Protein AF-A0A6A4V7X0-F1 (afdb_monomer)

Organism: Amphibalanus amphitrite (NCBI:txid1232801)

Nearest PDB structures (foldseek):
  8tlt-assembly1_A  TM=8.604E-01  e=2.313E-18  Saccharomyces cerevisiae
  8tlq-assembly1_A  TM=8.398E-01  e=4.680E-18  Saccharomyces cerevisiae
  8b7e-assembly1_A  TM=7.529E-01  e=8.096E-09  Saccharomyces cerevisiae
  4m8o-assembly1_A  TM=7.600E-01  e=2.257E-08  Saccharomyces cerevisiae S288C
  8b6k-assembly2_B  TM=7.412E-01  e=1.352E-08  Saccharomyces cerevisiae

Secondary structure (DSSP, 8-state):
-----GGG-----S----EEEEEEEEE--STTSPP-TTTPPEEEEEEEEEE---TT-SS-SEEEEEEEE-HHHHHHHHTT----TTTTT--TTEEEEEESSHHHHHHHHHHHHHHH--SEEEETTTTTSSHHHHHHHHHHTT---HHHHSSS---HHHHHHHHHHTTTTTTTS-S---TTSEEEEHHHHHHHHS--S---HHHHHHHHS---PPP--HHHHHHHHHSPPGGGTT--

InterPro domains:
  IPR006133 DNA-directed DNA polymerase, family B, exonuclease domain [PF03104] (16-203)
  IPR012337 Ribonuclease H-like superfamily [SSF53098] (12-227)
  IPR030559 DNA polymerase zeta catalytic subunit [PTHR45812] (4-228)
  IPR036397 Ribonuclease H superfamily [G3DSA:3.30.420.10] (18-234)

Mean predicted aligned error: 9.0 Å

Solvent-accessible surface area (backbone atoms only — not comparable to full-atom values): 13759 Å² total; per-residue (Å²): 134,82,79,77,77,71,89,75,69,70,82,83,64,95,56,84,69,47,29,38,33,37,36,43,58,41,53,50,35,72,55,88,42,74,73,41,45,85,80,30,55,63,44,35,38,39,38,39,37,41,39,41,60,64,94,87,47,97,63,73,50,62,51,39,32,34,44,35,52,32,46,69,46,42,54,29,47,76,72,73,42,80,70,54,94,55,63,86,72,61,63,92,73,61,45,78,44,64,22,65,38,56,69,51,45,54,51,50,50,40,49,49,48,68,70,71,57,47,44,32,40,34,16,65,49,28,60,74,49,15,62,37,32,55,43,50,28,27,44,69,72,74,46,73,42,60,44,71,68,19,73,43,93,48,54,64,70,56,50,50,52,54,48,64,70,44,65,84,46,55,90,84,46,59,82,63,74,35,49,84,43,44,54,48,33,47,49,69,64,42,49,84,76,47,95,64,97,61,80,48,70,47,54,44,36,35,74,75,70,71,38,90,57,87,88,75,55,58,37,57,54,33,53,58,71,69,48,80,59,80,86,65,67,83,77,125

pLDDT: mean 83.67, std 17.39, range [34.19, 98.25]

Radius of gyration: 20.64 Å; Cα contacts (8 Å, |Δi|>4): 341; chains: 1; bounding box: 78×42×55 Å

Structure (mmCIF, N/CA/C/O backbone):
data_AF-A0A6A4V7X0-F1
#
_entry.id   AF-A0A6A4V7X0-F1
#
loop_
_atom_site.group_PDB
_atom_site.id
_atom_site.type_symbol
_atom_site.label_atom_id
_atom_site.label_alt_id
_atom_site.label_comp_id
_atom_site.label_asym_id
_atom_site.label_entity_id
_atom_site.label_seq_id
_atom_site.pdbx_PDB_ins_code
_atom_site.Cartn_x
_atom_site.Cartn_y
_atom_site.Cartn_z
_atom_site.occupancy
_atom_site.B_iso_or_equiv
_atom_site.auth_seq_id
_atom_site.auth_comp_id
_atom_site.auth_asym_id
_atom_site.auth_atom_id
_atom_site.pdbx_PDB_model_num
ATOM 1 N N . MET A 1 1 ? 43.755 -3.419 -37.086 1.00 40.59 1 MET A N 1
ATOM 2 C CA . MET A 1 1 ? 42.793 -4.205 -36.290 1.00 40.59 1 MET A CA 1
ATOM 3 C C . MET A 1 1 ? 42.556 -3.375 -35.055 1.00 40.59 1 MET A C 1
ATOM 5 O O . MET A 1 1 ? 43.267 -3.541 -34.073 1.00 40.59 1 MET A O 1
ATOM 9 N N . ASP A 1 2 ? 41.677 -2.388 -35.185 1.00 44.69 2 ASP A N 1
ATOM 10 C CA . ASP A 1 2 ? 41.351 -1.493 -34.084 1.00 44.69 2 ASP A CA 1
ATOM 11 C C . ASP A 1 2 ? 40.313 -2.200 -33.217 1.00 44.69 2 ASP A C 1
ATOM 13 O O . ASP A 1 2 ? 39.267 -2.633 -33.694 1.00 44.69 2 ASP A O 1
ATOM 17 N N . SER A 1 3 ? 40.693 -2.434 -31.965 1.00 55.25 3 SER A N 1
ATOM 18 C CA . SER A 1 3 ? 39.820 -2.970 -30.932 1.00 55.25 3 SER A CA 1
ATOM 19 C C . SER A 1 3 ? 38.871 -1.852 -30.520 1.00 55.25 3 SER A C 1
ATOM 21 O O . SER A 1 3 ? 39.272 -0.978 -29.752 1.00 55.25 3 SER A O 1
ATOM 23 N N . ASP A 1 4 ? 37.642 -1.874 -31.033 1.00 58.75 4 ASP A N 1
ATOM 24 C CA . ASP A 1 4 ? 36.591 -0.961 -30.590 1.00 58.75 4 ASP A CA 1
ATOM 25 C C . ASP A 1 4 ? 36.419 -1.049 -29.069 1.00 58.75 4 ASP A C 1
ATOM 27 O O . ASP A 1 4 ? 36.390 -2.124 -28.460 1.00 58.75 4 ASP A O 1
ATOM 31 N N . ASN A 1 5 ? 36.370 0.126 -28.449 1.00 59.88 5 ASN A N 1
ATOM 32 C CA . ASN A 1 5 ? 36.306 0.309 -27.012 1.00 59.88 5 ASN A CA 1
ATOM 33 C C . ASN A 1 5 ? 34.896 -0.055 -26.510 1.00 59.88 5 ASN A C 1
ATOM 35 O O . ASN A 1 5 ? 33.991 0.771 -26.497 1.00 59.88 5 ASN A O 1
ATOM 39 N N . LEU A 1 6 ? 34.702 -1.315 -26.111 1.00 59.75 6 LEU A N 1
ATOM 40 C CA . LEU A 1 6 ? 33.422 -1.875 -25.643 1.00 59.75 6 LEU A CA 1
ATOM 41 C C . LEU A 1 6 ? 32.953 -1.342 -24.269 1.00 59.75 6 LEU A C 1
ATOM 43 O O . LEU A 1 6 ? 31.943 -1.809 -23.748 1.00 59.75 6 LEU A O 1
ATOM 47 N N . GLN A 1 7 ? 33.661 -0.383 -23.661 1.00 59.03 7 GLN A N 1
ATOM 48 C CA . GLN A 1 7 ? 33.320 0.166 -22.340 1.00 59.03 7 GLN A CA 1
ATOM 49 C C . GLN A 1 7 ? 32.055 1.042 -22.333 1.00 59.03 7 GLN A C 1
ATOM 51 O O . GLN A 1 7 ? 31.469 1.233 -21.272 1.00 59.03 7 GLN A O 1
ATOM 56 N N . GLU A 1 8 ? 31.598 1.519 -23.495 1.00 58.84 8 GLU A N 1
ATOM 57 C CA . GLU A 1 8 ? 30.368 2.319 -23.642 1.00 58.84 8 GLU A CA 1
ATOM 58 C C . GLU A 1 8 ? 29.183 1.519 -24.206 1.00 58.84 8 GLU A C 1
ATOM 60 O O . GLU A 1 8 ? 28.162 2.093 -24.585 1.00 58.84 8 GLU A O 1
ATOM 65 N N . ALA A 1 9 ? 29.284 0.187 -24.262 1.00 54.81 9 ALA A N 1
ATOM 66 C CA . ALA A 1 9 ? 28.172 -0.662 -24.670 1.00 54.81 9 ALA A CA 1
ATOM 67 C C . ALA A 1 9 ? 27.086 -0.681 -23.576 1.00 54.81 9 ALA A C 1
ATOM 69 O O . ALA A 1 9 ? 26.995 -1.605 -22.768 1.00 54.81 9 ALA A O 1
ATOM 70 N N . LEU A 1 10 ? 26.253 0.360 -23.542 1.00 63.25 10 LEU A N 1
ATOM 71 C CA . LEU A 1 10 ? 25.006 0.360 -22.790 1.00 63.25 10 LEU A CA 1
ATOM 72 C C . LEU A 1 10 ? 24.096 -0.692 -23.420 1.00 63.25 10 LEU A C 1
ATOM 74 O O . LEU A 1 10 ? 23.682 -0.565 -24.575 1.00 63.25 10 LEU A O 1
ATOM 78 N N . CYS A 1 11 ? 23.805 -1.751 -22.670 1.00 59.78 11 CYS A N 1
ATOM 79 C CA . CYS A 1 11 ? 22.828 -2.735 -23.097 1.00 59.78 11 CYS A CA 1
ATOM 80 C C . CYS A 1 11 ? 21.445 -2.070 -23.090 1.00 59.78 11 CYS A C 1
ATOM 82 O O . CYS A 1 11 ? 20.828 -1.902 -22.038 1.00 59.78 11 CYS A O 1
ATOM 84 N N . SER A 1 12 ? 21.001 -1.620 -24.263 1.00 66.56 12 SER A N 1
ATOM 85 C CA . SER A 1 12 ? 19.693 -1.002 -24.471 1.00 66.56 12 SER A CA 1
ATOM 86 C C . SER A 1 12 ? 18.629 -2.093 -24.516 1.00 66.56 12 SER A C 1
ATOM 88 O O . SER A 1 12 ? 18.207 -2.546 -25.576 1.00 66.56 12 SER A O 1
ATOM 90 N N . HIS A 1 13 ? 18.217 -2.559 -23.341 1.00 75.81 13 HIS A N 1
ATOM 91 C CA . HIS A 1 13 ? 16.994 -3.342 -23.234 1.00 75.81 13 HIS A CA 1
ATOM 92 C C . HIS A 1 13 ? 15.804 -2.385 -23.276 1.00 75.81 13 HIS A C 1
ATOM 94 O O . HIS A 1 13 ? 15.748 -1.435 -22.499 1.00 75.81 13 HIS A O 1
ATOM 100 N N . GLU A 1 14 ? 14.868 -2.638 -24.191 1.00 85.06 14 GLU A N 1
ATOM 101 C CA . GLU A 1 14 ? 13.611 -1.884 -24.280 1.00 85.06 14 GLU A CA 1
ATOM 102 C C . GLU A 1 14 ? 12.745 -2.073 -23.023 1.00 85.06 14 GLU A C 1
ATOM 104 O O . GLU A 1 14 ? 12.071 -1.138 -22.606 1.00 85.06 14 GLU A O 1
ATOM 109 N N . TYR A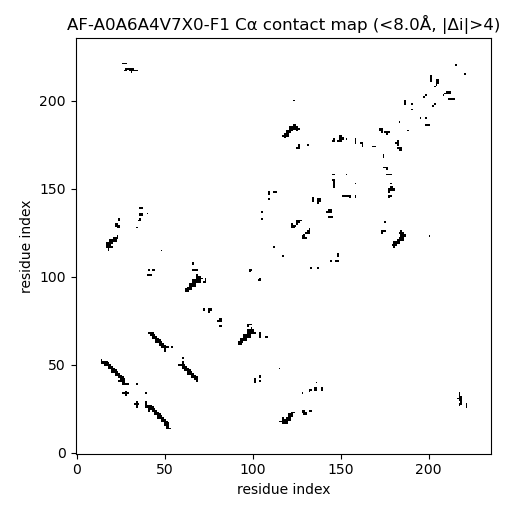 1 15 ? 12.830 -3.252 -22.394 1.00 88.38 15 TYR A N 1
ATOM 110 C CA . TYR A 1 15 ? 12.090 -3.628 -21.188 1.00 88.38 15 TYR A CA 1
ATOM 111 C C . TYR A 1 15 ? 13.037 -4.210 -20.137 1.00 88.38 15 TYR A C 1
ATOM 113 O O . TYR A 1 15 ? 13.904 -5.025 -20.468 1.00 88.38 15 TYR A O 1
ATOM 121 N N . GLN A 1 16 ? 12.849 -3.833 -18.874 1.00 90.50 16 GLN A N 1
ATOM 122 C CA . GLN A 1 16 ? 13.618 -4.334 -17.731 1.00 90.50 16 GLN A CA 1
ATOM 123 C C . GLN A 1 16 ? 12.998 -5.576 -17.083 1.00 90.50 16 GLN A C 1
ATOM 125 O O . GLN A 1 16 ? 13.664 -6.228 -16.282 1.00 90.50 16 GLN A O 1
ATOM 130 N N . TYR A 1 17 ? 11.749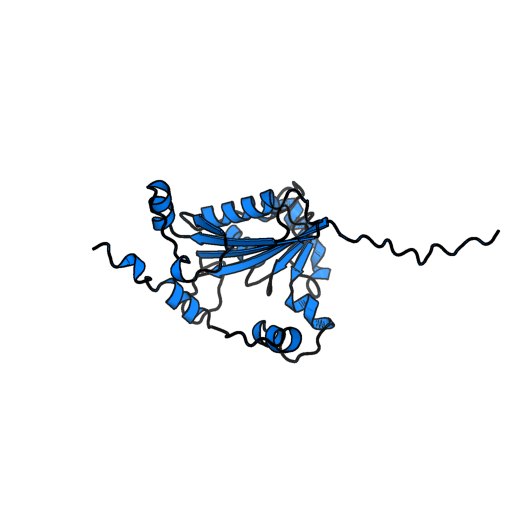 -5.924 -17.424 1.00 92.25 17 TYR A N 1
ATOM 131 C CA . TYR A 1 17 ? 11.003 -7.044 -16.832 1.00 92.25 17 TYR A CA 1
ATOM 132 C C . TYR A 1 17 ? 10.893 -6.955 -15.303 1.00 92.25 17 TYR A C 1
ATOM 134 O O . TYR A 1 17 ? 10.847 -7.973 -14.615 1.00 92.25 17 TYR A O 1
ATOM 142 N N . LEU A 1 18 ? 10.846 -5.727 -14.780 1.00 94.75 18 LEU A N 1
ATOM 143 C CA . LEU A 1 18 ? 10.653 -5.457 -13.361 1.00 94.75 18 LEU A CA 1
ATOM 144 C C . LEU A 1 18 ? 9.169 -5.297 -13.052 1.00 94.75 18 LEU A C 1
ATOM 146 O O . LEU A 1 18 ? 8.442 -4.614 -13.775 1.00 94.75 18 LEU A O 1
ATOM 150 N N . THR A 1 19 ? 8.745 -5.902 -11.947 1.00 96.75 19 THR A N 1
ATOM 151 C CA . THR A 1 19 ? 7.396 -5.737 -11.401 1.00 96.75 19 THR A CA 1
ATOM 152 C C . THR A 1 19 ? 7.447 -4.847 -10.161 1.00 96.75 19 THR A C 1
ATOM 154 O O . THR A 1 19 ? 8.129 -5.165 -9.182 1.00 96.75 19 THR A O 1
ATOM 157 N N . CYS A 1 20 ? 6.698 -3.750 -10.174 1.00 97.75 20 CYS A N 1
ATOM 158 C CA . CYS A 1 20 ? 6.557 -2.828 -9.052 1.00 97.75 20 CYS A CA 1
ATOM 159 C C . CYS A 1 20 ? 5.159 -2.954 -8.441 1.00 97.75 20 CYS A C 1
ATOM 161 O O . CYS A 1 20 ? 4.166 -2.992 -9.160 1.00 97.75 20 CYS A O 1
ATOM 163 N N . LEU A 1 21 ? 5.068 -2.962 -7.114 1.00 98.25 21 LEU A N 1
ATOM 164 C CA . LEU A 1 21 ? 3.807 -2.945 -6.373 1.00 98.25 21 LEU A CA 1
ATOM 165 C C . LEU A 1 21 ? 3.808 -1.762 -5.405 1.00 98.25 21 LEU A C 1
ATOM 167 O O . LEU A 1 21 ? 4.530 -1.770 -4.409 1.00 98.25 21 LEU A O 1
ATOM 171 N N . SER A 1 22 ? 2.980 -0.760 -5.684 1.00 98.06 22 SER A N 1
ATOM 172 C CA . SER A 1 22 ? 2.679 0.329 -4.755 1.00 98.06 22 SER A CA 1
ATOM 173 C C . SER A 1 22 ? 1.510 -0.056 -3.859 1.00 98.06 22 SER A C 1
ATOM 175 O O . SER A 1 22 ? 0.530 -0.626 -4.342 1.00 98.06 22 SER A O 1
ATOM 177 N N . LEU A 1 23 ? 1.622 0.242 -2.565 1.00 98.00 23 LEU A N 1
ATOM 178 C CA . LEU A 1 23 ? 0.599 -0.047 -1.568 1.00 98.00 23 LEU A CA 1
ATOM 179 C C . LEU A 1 23 ? 0.398 1.151 -0.642 1.00 98.00 23 LEU A C 1
ATOM 181 O O . LEU A 1 23 ? 1.368 1.718 -0.150 1.00 98.00 23 LEU A O 1
ATOM 185 N N . GLU A 1 24 ? -0.854 1.486 -0.356 1.00 97.62 24 GLU A N 1
ATOM 186 C CA . GLU A 1 24 ? -1.251 2.503 0.622 1.00 97.62 24 GLU A CA 1
ATOM 187 C C . GLU A 1 24 ? -2.340 1.932 1.534 1.00 97.62 24 GLU A C 1
ATOM 189 O O . GLU A 1 24 ? -3.172 1.129 1.093 1.00 97.62 24 GLU A O 1
ATOM 194 N N . VAL A 1 25 ? -2.358 2.334 2.807 1.00 97.44 25 VAL A N 1
ATOM 195 C CA . VAL A 1 25 ? -3.321 1.799 3.783 1.00 97.44 25 VAL A CA 1
ATOM 196 C C . VAL A 1 25 ? -4.306 2.841 4.284 1.00 97.44 25 VAL A C 1
ATOM 198 O O . VAL A 1 25 ? -4.000 4.024 4.412 1.00 97.44 25 VAL A O 1
ATOM 201 N N . HIS A 1 26 ? -5.499 2.373 4.641 1.00 96.56 26 HIS A N 1
ATOM 202 C CA . HIS A 1 26 ? -6.460 3.144 5.407 1.00 96.56 26 HIS A CA 1
ATOM 203 C C . HIS A 1 26 ? -6.802 2.414 6.707 1.00 96.56 26 HIS A C 1
ATOM 205 O O . HIS A 1 26 ? -7.338 1.300 6.698 1.00 96.56 26 HIS A O 1
ATOM 211 N N . ALA A 1 27 ? -6.494 3.073 7.823 1.00 96.25 27 ALA A N 1
ATOM 212 C CA . ALA A 1 27 ? -6.830 2.648 9.174 1.00 96.25 27 ALA A CA 1
ATOM 213 C C . ALA A 1 27 ? -7.789 3.654 9.822 1.00 96.25 27 ALA A C 1
ATOM 215 O O . ALA A 1 27 ? -7.739 4.853 9.532 1.00 96.25 27 ALA A O 1
ATOM 216 N N . LEU A 1 28 ? -8.663 3.168 10.704 1.00 93.56 28 LEU A N 1
ATOM 217 C CA . LEU A 1 28 ? -9.612 4.027 11.414 1.00 93.56 28 LEU A CA 1
ATOM 218 C C . LEU A 1 28 ? -8.953 4.649 12.638 1.00 93.56 28 LEU A C 1
ATOM 220 O O . LEU A 1 28 ? -8.694 3.957 13.619 1.00 93.56 28 LEU A O 1
ATOM 224 N N . THR A 1 29 ? -8.743 5.961 12.603 1.00 94.06 29 THR A N 1
ATOM 225 C CA . THR A 1 29 ? -8.022 6.661 13.665 1.00 94.06 29 THR A CA 1
ATOM 226 C C . THR A 1 29 ? -8.905 7.031 14.854 1.00 94.06 29 THR A C 1
ATOM 228 O O . THR A 1 29 ? -10.139 7.127 14.789 1.00 94.06 29 THR A O 1
ATOM 231 N N . ARG A 1 30 ? -8.244 7.291 15.985 1.00 93.12 30 ARG A N 1
ATOM 232 C CA . ARG A 1 30 ? -8.850 7.809 17.217 1.00 93.12 30 ARG A CA 1
ATOM 233 C C . ARG A 1 30 ? -8.895 9.340 17.185 1.00 93.12 30 ARG A C 1
ATOM 235 O O . ARG A 1 30 ? -7.974 10.008 17.650 1.00 93.12 30 ARG A O 1
ATOM 242 N N . ALA A 1 31 ? -9.993 9.892 16.667 1.00 90.12 31 ALA A N 1
ATOM 243 C CA . ALA A 1 31 ? -10.195 11.339 16.521 1.00 90.12 31 ALA A CA 1
ATOM 244 C C . ALA A 1 31 ? -9.062 11.997 15.705 1.00 90.12 31 ALA A C 1
ATOM 246 O O . ALA A 1 31 ? -8.812 11.575 14.579 1.00 90.12 31 ALA A O 1
ATOM 247 N N . ASP A 1 32 ? -8.393 13.014 16.253 1.00 91.88 32 ASP A N 1
ATOM 248 C CA . ASP A 1 32 ? -7.352 13.793 15.567 1.00 91.88 32 ASP A CA 1
ATOM 249 C C . ASP A 1 32 ? -5.943 13.167 15.673 1.00 91.88 32 ASP A C 1
ATOM 251 O O . ASP A 1 32 ? -4.955 13.780 15.262 1.00 91.88 32 ASP A O 1
ATOM 255 N N . LEU A 1 33 ? -5.824 11.958 16.239 1.00 93.31 33 LEU A N 1
ATOM 256 C CA . LEU A 1 33 ? -4.553 11.237 16.305 1.00 93.31 33 LEU A CA 1
ATOM 257 C C . LEU A 1 33 ? -4.147 10.688 14.932 1.00 93.31 33 LEU A C 1
ATOM 259 O O . LEU A 1 33 ? -4.985 10.388 14.077 1.00 93.31 33 LEU A O 1
ATOM 263 N N . ARG A 1 34 ? -2.834 10.536 14.740 1.00 93.25 34 ARG A N 1
ATOM 264 C CA . ARG A 1 34 ? -2.288 9.801 13.595 1.00 93.25 34 ARG A CA 1
ATOM 265 C C . ARG A 1 34 ? -2.577 8.302 13.747 1.00 93.25 34 ARG A C 1
ATOM 267 O O . ARG A 1 34 ? -2.678 7.847 14.887 1.00 93.25 34 ARG A O 1
ATOM 274 N N . PRO A 1 35 ? -2.683 7.558 12.631 1.00 95.38 35 PRO A N 1
ATOM 275 C CA . PRO A 1 35 ? -2.809 6.108 12.669 1.00 95.38 35 PRO A CA 1
ATOM 276 C C . PRO A 1 35 ? -1.683 5.475 13.482 1.00 95.38 35 PRO A C 1
ATOM 278 O O . PRO A 1 35 ? -0.514 5.804 13.290 1.00 95.38 35 PRO A O 1
ATOM 281 N N . ASP A 1 36 ? -2.052 4.552 14.357 1.00 95.94 36 ASP A N 1
ATOM 282 C CA . ASP A 1 36 ? -1.140 3.839 15.246 1.00 95.94 36 ASP A CA 1
ATOM 283 C C . ASP A 1 36 ? -1.387 2.326 15.119 1.00 95.94 36 ASP A C 1
ATOM 285 O O . ASP A 1 36 ? -2.478 1.877 15.482 1.00 95.94 36 ASP A O 1
ATOM 289 N N . PRO A 1 37 ? -0.428 1.537 14.602 1.00 95.50 37 PRO A N 1
ATOM 290 C CA . PRO A 1 37 ? -0.600 0.099 14.380 1.00 95.50 37 PRO A CA 1
ATOM 291 C C . PRO A 1 37 ? -0.988 -0.699 15.630 1.00 95.50 37 PRO A C 1
ATOM 293 O O . PRO A 1 37 ? -1.654 -1.729 15.517 1.00 95.50 37 PRO A O 1
ATOM 296 N N . GLU A 1 38 ? -0.629 -0.245 16.832 1.00 95.62 38 GLU A N 1
ATOM 297 C CA . GLU A 1 38 ? -0.971 -0.961 18.065 1.00 95.62 38 GLU A CA 1
ATOM 298 C C . GLU A 1 38 ? -2.476 -0.879 18.368 1.00 95.62 38 GLU A C 1
ATOM 300 O O . GLU A 1 38 ? -3.081 -1.822 18.884 1.00 95.62 38 GLU A O 1
ATOM 305 N N . HIS A 1 39 ? -3.115 0.225 17.984 1.00 96.00 39 HIS A N 1
ATOM 306 C CA . HIS A 1 39 ? -4.465 0.562 18.430 1.00 96.00 39 HIS A CA 1
ATOM 307 C C . HIS A 1 39 ? -5.498 0.644 17.304 1.00 96.00 39 HIS A C 1
ATOM 309 O O . HIS A 1 39 ? -6.670 0.334 17.528 1.00 96.00 39 HIS A O 1
ATOM 315 N N . ASP A 1 40 ? -5.087 1.074 16.117 1.00 97.00 40 ASP A N 1
ATOM 316 C CA . ASP A 1 40 ? -5.973 1.415 15.012 1.00 97.00 40 ASP A CA 1
ATOM 317 C C . ASP A 1 40 ? -5.956 0.279 13.973 1.00 97.00 40 ASP A C 1
ATOM 319 O O . ASP A 1 40 ? -4.907 -0.155 13.505 1.00 97.00 40 ASP A O 1
ATOM 323 N N . ALA A 1 41 ? -7.135 -0.254 13.645 1.00 95.50 41 ALA A N 1
ATOM 324 C CA . ALA A 1 41 ? -7.266 -1.392 12.737 1.00 95.50 41 ALA A CA 1
ATOM 325 C C . ALA A 1 41 ? -7.267 -0.960 11.264 1.00 95.50 41 ALA A C 1
ATOM 327 O O . ALA A 1 41 ? -7.864 0.063 10.902 1.00 95.50 41 ALA A O 1
ATOM 328 N N . LEU A 1 42 ? -6.670 -1.793 10.411 1.00 96.88 42 LEU A N 1
ATOM 329 C CA . LEU A 1 42 ? -6.755 -1.702 8.959 1.00 96.88 42 LEU A CA 1
ATOM 330 C C . LEU A 1 42 ? -8.169 -2.035 8.485 1.00 96.88 42 LEU A C 1
ATOM 332 O O . LEU A 1 42 ? -8.733 -3.078 8.817 1.00 96.88 42 LEU A O 1
ATOM 336 N N . VAL A 1 43 ? -8.723 -1.157 7.651 1.00 95.75 43 VAL A N 1
ATOM 337 C CA . VAL A 1 43 ? -10.041 -1.356 7.027 1.00 95.75 43 VAL A CA 1
ATOM 338 C C . VAL A 1 43 ? -9.977 -1.432 5.514 1.00 95.75 43 VAL A C 1
ATOM 340 O O . VAL A 1 43 ? -10.857 -2.037 4.899 1.00 95.75 43 VAL A O 1
ATOM 343 N N . ALA A 1 44 ? -8.941 -0.857 4.907 1.00 95.94 44 ALA A N 1
ATOM 344 C CA . ALA A 1 44 ? -8.691 -1.010 3.488 1.00 95.94 44 ALA A CA 1
ATOM 345 C C . ALA A 1 44 ? -7.204 -0.909 3.154 1.00 95.94 44 ALA A C 1
ATOM 347 O O . ALA A 1 44 ? -6.442 -0.192 3.803 1.00 95.94 44 ALA A O 1
ATOM 348 N N . VAL A 1 45 ? -6.824 -1.609 2.093 1.00 97.44 45 VAL A N 1
ATOM 349 C CA . VAL A 1 45 ? -5.523 -1.507 1.435 1.00 97.44 45 VAL A CA 1
ATOM 350 C C . VAL A 1 45 ? -5.770 -1.203 -0.030 1.00 97.44 45 VAL A C 1
ATOM 352 O O . VAL A 1 45 ? -6.593 -1.858 -0.670 1.00 97.44 45 VAL A O 1
ATOM 355 N N . PHE A 1 46 ? -5.051 -0.227 -0.562 1.00 96.94 46 PHE A N 1
ATOM 356 C CA . PHE A 1 46 ? -5.079 0.157 -1.966 1.00 96.94 46 PHE A CA 1
ATOM 357 C C . PHE A 1 46 ? -3.755 -0.226 -2.596 1.00 96.94 46 PHE A C 1
ATOM 359 O O . PHE A 1 46 ? -2.708 -0.055 -1.975 1.00 96.94 46 PHE A O 1
ATOM 366 N N . TYR A 1 47 ? -3.799 -0.747 -3.815 1.00 97.62 47 TYR A N 1
ATOM 367 C CA . TYR A 1 47 ? -2.594 -1.156 -4.508 1.00 97.62 47 TYR A CA 1
ATOM 368 C C . TYR A 1 47 ? -2.638 -0.845 -5.998 1.00 97.62 47 TYR A C 1
ATOM 370 O O . TYR A 1 47 ? -3.698 -0.800 -6.632 1.00 97.62 47 TYR A O 1
ATOM 378 N N . HIS A 1 48 ? -1.446 -0.686 -6.556 1.00 97.25 48 HIS A N 1
ATOM 379 C CA . HIS A 1 48 ? -1.222 -0.571 -7.985 1.00 97.25 48 HIS A CA 1
ATOM 380 C C . HIS A 1 48 ? 0.029 -1.360 -8.364 1.00 97.25 48 HIS A C 1
ATOM 382 O O . HIS A 1 48 ? 1.089 -1.176 -7.765 1.00 97.25 48 HIS A O 1
ATOM 388 N N . ILE A 1 49 ? -0.114 -2.261 -9.331 1.00 97.19 49 ILE A N 1
ATOM 389 C CA . ILE A 1 49 ? 0.970 -3.074 -9.880 1.00 97.19 49 ILE A CA 1
ATOM 390 C C . ILE A 1 49 ? 1.321 -2.532 -11.253 1.00 97.19 49 ILE A C 1
ATOM 392 O O . ILE A 1 49 ? 0.414 -2.320 -12.059 1.00 97.19 49 ILE A O 1
ATOM 396 N N . THR A 1 50 ? 2.615 -2.373 -11.516 1.00 96.62 50 THR A N 1
ATOM 397 C CA . THR A 1 50 ? 3.145 -2.111 -12.852 1.00 96.62 50 THR A CA 1
ATOM 398 C C . THR A 1 50 ? 4.181 -3.163 -13.242 1.00 96.62 50 THR A C 1
ATOM 400 O O . THR A 1 50 ? 5.111 -3.441 -12.487 1.00 96.62 50 THR A O 1
ATOM 403 N N . ASP A 1 51 ? 4.028 -3.744 -14.428 1.00 95.44 51 ASP A N 1
ATOM 404 C CA . ASP A 1 51 ? 4.979 -4.671 -15.044 1.00 95.44 51 ASP A CA 1
ATOM 405 C C . ASP A 1 51 ? 5.651 -3.965 -16.243 1.00 95.44 51 ASP A C 1
ATOM 407 O O . ASP A 1 51 ? 4.989 -3.563 -17.210 1.00 95.44 51 ASP A O 1
ATOM 411 N N . ASP A 1 52 ? 6.982 -3.834 -16.211 1.00 94.31 52 ASP A N 1
ATOM 412 C CA . ASP A 1 52 ? 7.773 -3.312 -17.334 1.00 94.31 52 ASP A CA 1
ATOM 413 C C . ASP A 1 52 ? 8.053 -4.409 -18.371 1.00 94.31 52 ASP A C 1
ATOM 415 O O . ASP A 1 52 ? 9.136 -4.996 -18.427 1.00 94.31 52 ASP A O 1
ATOM 419 N N . VAL A 1 53 ? 7.022 -4.736 -19.153 1.00 93.25 53 VAL A N 1
ATOM 420 C CA . VAL A 1 53 ? 7.001 -5.864 -20.093 1.00 93.25 53 VAL A CA 1
ATOM 421 C C . VAL A 1 53 ? 6.382 -5.484 -21.448 1.00 93.25 53 VAL A C 1
ATOM 423 O O . VAL A 1 53 ? 5.614 -4.516 -21.526 1.00 93.25 53 VAL A O 1
ATOM 426 N N . PRO A 1 54 ? 6.661 -6.254 -22.522 1.00 92.25 54 PRO A N 1
ATOM 427 C CA . PRO A 1 54 ? 6.016 -6.081 -23.825 1.00 92.25 54 PRO A CA 1
ATOM 428 C C . PRO A 1 54 ? 4.483 -6.194 -23.777 1.00 92.25 54 PRO A C 1
ATOM 430 O O . PRO A 1 54 ? 3.918 -6.864 -22.915 1.00 92.25 54 PRO A O 1
ATOM 433 N N . GLU A 1 55 ? 3.789 -5.611 -24.759 1.00 88.19 55 GLU A N 1
ATOM 434 C CA . GLU A 1 55 ? 2.312 -5.624 -24.822 1.00 88.19 55 GLU A CA 1
ATOM 435 C C . GLU A 1 55 ? 1.695 -7.028 -24.911 1.00 88.19 55 GLU A C 1
ATOM 437 O O . GLU A 1 55 ? 0.575 -7.246 -24.460 1.00 88.19 55 GLU A O 1
ATOM 442 N N . ASN A 1 56 ? 2.415 -7.989 -25.490 1.00 87.88 56 ASN A N 1
ATOM 443 C CA . ASN A 1 56 ? 1.971 -9.374 -25.648 1.00 87.88 56 ASN A CA 1
ATOM 444 C C . ASN A 1 56 ? 2.349 -10.280 -24.461 1.00 87.88 56 ASN A C 1
ATOM 446 O O . ASN A 1 56 ? 2.342 -11.506 -24.603 1.00 87.88 56 ASN A O 1
ATOM 450 N N . TRP A 1 57 ? 2.709 -9.702 -23.312 1.00 90.06 57 TRP A N 1
ATOM 451 C CA . TRP A 1 57 ? 3.030 -10.456 -22.106 1.00 90.06 57 TRP A CA 1
ATOM 452 C C . TRP A 1 57 ? 1.807 -11.174 -21.520 1.00 90.06 57 TRP A C 1
ATOM 454 O O . TRP A 1 57 ? 0.656 -10.823 -21.767 1.00 90.06 57 TRP A O 1
ATOM 464 N N . VAL A 1 58 ? 2.066 -12.213 -20.724 1.00 88.81 58 VAL A N 1
ATOM 465 C CA . VAL A 1 58 ? 1.020 -13.061 -20.128 1.00 88.81 58 VAL A CA 1
ATOM 466 C C . VAL A 1 58 ? 0.178 -12.294 -19.101 1.00 88.81 58 VAL A C 1
ATOM 468 O O . VAL A 1 58 ? -1.009 -12.577 -18.940 1.00 88.81 58 VAL A O 1
ATOM 471 N N . ARG A 1 59 ? 0.789 -11.333 -18.398 1.00 85.12 59 ARG A N 1
ATOM 472 C CA . ARG A 1 59 ? 0.142 -10.492 -17.381 1.00 85.12 59 ARG A CA 1
ATOM 473 C C . ARG A 1 59 ? -0.105 -9.078 -17.918 1.00 85.12 59 ARG A C 1
ATOM 475 O O . ARG A 1 59 ? 0.682 -8.616 -18.745 1.00 85.12 59 ARG A O 1
ATOM 482 N N . PRO A 1 60 ? -1.167 -8.388 -17.459 1.00 88.94 60 PRO A N 1
ATOM 483 C CA . PRO A 1 60 ? -1.385 -6.988 -17.808 1.00 88.94 60 PRO A CA 1
ATOM 484 C C . PRO A 1 60 ? -0.236 -6.118 -17.287 1.00 88.94 60 PRO A C 1
ATOM 486 O O . PRO A 1 60 ? 0.299 -6.387 -16.218 1.00 88.94 60 PRO A O 1
ATOM 489 N N . ARG A 1 61 ? 0.105 -5.054 -18.024 1.00 93.06 61 ARG A N 1
ATOM 490 C CA . ARG A 1 61 ? 1.160 -4.103 -17.630 1.00 93.06 61 ARG A CA 1
ATOM 491 C C . ARG A 1 61 ? 0.801 -3.275 -16.404 1.00 93.06 61 ARG A C 1
ATOM 493 O O . ARG A 1 61 ? 1.692 -2.791 -15.722 1.00 93.06 61 ARG A O 1
ATOM 500 N N . GLU A 1 62 ? -0.489 -3.082 -16.158 1.00 93.38 62 GLU A N 1
ATOM 501 C CA . GLU A 1 62 ? -0.988 -2.308 -15.031 1.00 93.38 62 GLU A CA 1
ATOM 502 C C . GLU A 1 62 ? -2.202 -3.004 -14.423 1.00 93.38 62 GLU A C 1
ATOM 504 O O . GLU A 1 62 ? -3.084 -3.494 -15.135 1.00 93.38 62 GLU A O 1
ATOM 509 N N . SER A 1 63 ? -2.261 -3.035 -13.096 1.00 93.44 63 SER A N 1
ATOM 510 C CA . SER A 1 63 ? -3.409 -3.557 -12.364 1.00 93.44 63 SER A CA 1
ATOM 511 C C . SER A 1 63 ? -3.626 -2.757 -11.089 1.00 93.44 63 SER A C 1
ATOM 513 O O . SER A 1 63 ? -2.774 -2.738 -10.204 1.00 93.44 63 SER A O 1
ATOM 515 N N . THR A 1 64 ? -4.796 -2.134 -10.973 1.00 94.62 64 THR A N 1
ATOM 516 C CA . THR A 1 64 ? -5.191 -1.347 -9.799 1.00 94.62 64 THR A CA 1
ATOM 517 C C . THR A 1 64 ? -6.274 -2.075 -9.027 1.00 94.62 64 THR A C 1
ATOM 519 O O . THR A 1 64 ? -7.236 -2.576 -9.616 1.00 94.62 64 THR A O 1
ATOM 522 N N . GLY A 1 65 ? -6.176 -2.083 -7.703 1.00 93.75 65 GLY A N 1
ATOM 523 C CA . GLY A 1 65 ? -7.235 -2.638 -6.880 1.00 93.75 65 GLY A CA 1
ATOM 524 C C . GLY A 1 65 ? -7.203 -2.199 -5.427 1.00 93.75 65 GLY A C 1
ATOM 525 O O . GLY A 1 65 ? -6.339 -1.441 -4.989 1.00 93.75 65 GLY A O 1
ATOM 526 N N . CYS A 1 66 ? -8.185 -2.678 -4.675 1.00 94.56 66 CYS A N 1
ATOM 527 C CA . CYS A 1 66 ? -8.254 -2.510 -3.237 1.00 94.56 66 CYS A CA 1
ATOM 528 C C . CYS A 1 66 ? -8.821 -3.754 -2.546 1.00 94.56 66 CYS A C 1
ATOM 530 O O . CYS A 1 66 ? -9.632 -4.496 -3.105 1.00 94.56 66 CYS A O 1
ATOM 532 N N . ILE A 1 67 ? -8.371 -3.973 -1.315 1.00 95.81 67 ILE A N 1
ATOM 533 C CA . ILE A 1 67 ? -8.851 -5.013 -0.405 1.00 95.81 67 ILE A CA 1
ATOM 534 C C . ILE A 1 67 ? -9.552 -4.294 0.742 1.00 95.81 67 ILE A C 1
ATOM 536 O O . ILE A 1 67 ? -8.944 -3.435 1.375 1.00 95.81 67 ILE A O 1
ATOM 540 N N . VAL A 1 68 ? -10.820 -4.611 0.993 1.00 94.19 68 VAL A N 1
ATOM 541 C CA . VAL A 1 68 ? -11.674 -3.870 1.931 1.00 94.19 68 VAL A CA 1
ATOM 542 C C . VAL A 1 68 ? -12.330 -4.806 2.936 1.00 94.19 68 VAL A C 1
ATOM 544 O O . VAL A 1 68 ? -12.957 -5.792 2.551 1.00 94.19 68 VAL A O 1
ATOM 547 N N . VAL A 1 69 ? -12.235 -4.468 4.223 1.00 93.88 69 VAL A N 1
ATOM 548 C CA . VAL A 1 69 ? -12.938 -5.176 5.298 1.00 93.88 69 VAL A CA 1
ATOM 549 C C . VAL A 1 69 ? -14.415 -4.783 5.281 1.00 93.88 69 VAL A C 1
ATOM 551 O O . VAL A 1 69 ? -14.787 -3.687 5.697 1.00 93.88 69 VAL A O 1
ATOM 554 N N . ASP A 1 70 ? -15.263 -5.686 4.795 1.00 91.00 70 ASP A N 1
ATOM 555 C CA . ASP A 1 70 ? -16.720 -5.553 4.818 1.00 91.00 70 ASP A CA 1
ATOM 556 C C . ASP A 1 70 ? -17.369 -6.944 4.830 1.00 91.00 70 ASP A C 1
ATOM 558 O O . ASP A 1 70 ? -17.696 -7.526 3.790 1.00 91.00 70 ASP A O 1
ATOM 562 N N . ALA A 1 71 ? -17.593 -7.471 6.036 1.00 88.50 71 ALA A N 1
ATOM 563 C CA . ALA A 1 71 ? -18.239 -8.765 6.238 1.00 88.50 71 ALA A CA 1
ATOM 564 C C . ALA A 1 71 ? -19.624 -8.858 5.573 1.00 88.50 71 ALA A C 1
ATOM 566 O O . ALA A 1 71 ? -19.997 -9.918 5.070 1.00 88.50 71 ALA A O 1
ATOM 567 N N . ALA A 1 72 ? -20.384 -7.759 5.529 1.00 86.00 72 ALA A N 1
ATOM 568 C CA . ALA A 1 72 ? -21.706 -7.760 4.913 1.00 86.00 72 ALA A CA 1
ATOM 569 C C . ALA A 1 72 ? -21.612 -7.906 3.387 1.00 86.00 72 ALA A C 1
ATOM 571 O O . ALA A 1 72 ? -22.430 -8.604 2.787 1.00 86.00 72 ALA A O 1
ATOM 572 N N . SER A 1 73 ? -20.601 -7.300 2.758 1.00 84.62 73 SER A N 1
ATOM 573 C CA . SER A 1 73 ? -20.364 -7.462 1.318 1.00 84.62 73 SER A CA 1
ATOM 574 C C . SER A 1 73 ? -19.843 -8.853 0.958 1.00 84.62 73 SER A C 1
ATOM 576 O O . SER A 1 73 ? -20.294 -9.400 -0.042 1.00 84.62 73 SER A O 1
ATOM 578 N N . VAL A 1 74 ? -19.025 -9.492 1.803 1.00 85.12 74 VAL A N 1
ATOM 579 C CA . VAL A 1 74 ? -18.622 -10.903 1.605 1.00 85.12 74 VAL A CA 1
ATOM 580 C C . VAL A 1 74 ? -19.836 -11.844 1.590 1.00 85.12 74 VAL A C 1
ATOM 582 O O . VAL A 1 74 ? -19.956 -12.725 0.731 1.00 85.12 74 VAL A O 1
ATOM 585 N N . VAL A 1 75 ? -20.777 -11.648 2.521 1.00 83.75 75 VAL A N 1
ATOM 586 C CA . VAL A 1 75 ? -22.020 -12.437 2.576 1.00 83.75 75 VAL A CA 1
ATOM 587 C C . VAL A 1 75 ? -22.906 -12.152 1.361 1.00 83.75 75 VAL A C 1
ATOM 589 O O . VAL A 1 75 ? -23.447 -13.083 0.764 1.00 83.75 75 VAL A O 1
ATOM 592 N N . ALA A 1 76 ? -23.034 -10.883 0.966 1.00 81.00 76 ALA A N 1
ATOM 593 C CA . ALA A 1 76 ? -23.830 -10.488 -0.192 1.00 81.00 76 ALA A CA 1
ATOM 594 C C . ALA A 1 76 ? -23.281 -11.086 -1.500 1.00 81.00 76 ALA A C 1
ATOM 596 O O . ALA A 1 76 ? -24.056 -11.643 -2.280 1.00 81.00 76 ALA A O 1
ATOM 597 N N . GLU A 1 77 ? -21.959 -11.058 -1.707 1.00 80.88 77 GLU A N 1
ATOM 598 C CA . GLU A 1 77 ? -21.308 -11.668 -2.874 1.00 80.88 77 GLU A CA 1
ATOM 599 C C . GLU A 1 77 ? -21.558 -13.175 -2.945 1.00 80.88 77 GLU A C 1
ATOM 601 O O . GLU A 1 77 ? -21.891 -13.696 -4.011 1.00 80.88 77 GLU A O 1
ATOM 606 N N . SER A 1 78 ? -21.492 -13.861 -1.801 1.00 77.12 78 SER A N 1
ATOM 607 C CA . SER A 1 78 ? -21.799 -15.294 -1.697 1.00 77.12 78 SER A CA 1
ATOM 608 C C . SER A 1 78 ? -23.262 -15.610 -2.042 1.00 77.12 78 SER A C 1
ATOM 610 O O . SER A 1 78 ? -23.567 -16.688 -2.547 1.00 77.12 78 SER A O 1
ATOM 612 N N . ALA A 1 79 ? -24.170 -14.658 -1.808 1.00 77.06 79 ALA A N 1
ATOM 613 C CA . ALA A 1 79 ? -25.586 -14.739 -2.164 1.00 77.06 79 ALA A CA 1
ATOM 614 C C . ALA A 1 79 ? -25.898 -14.235 -3.592 1.00 77.06 79 ALA A C 1
ATOM 616 O O . ALA A 1 79 ? -27.066 -14.155 -3.972 1.00 77.06 79 ALA A O 1
ATOM 617 N N . GLY A 1 80 ? -24.881 -13.884 -4.391 1.00 71.19 80 GLY A N 1
ATOM 618 C CA . GLY A 1 80 ? -25.043 -13.373 -5.758 1.00 71.19 80 GLY A CA 1
ATOM 619 C C . GLY A 1 80 ? -25.462 -11.899 -5.851 1.00 71.19 80 GLY A C 1
ATOM 620 O O . GLY A 1 80 ? -25.737 -11.413 -6.948 1.00 71.19 80 GLY A O 1
ATOM 621 N N . SER A 1 81 ? -25.493 -11.175 -4.729 1.00 67.50 81 SER A N 1
ATOM 622 C CA . SER A 1 81 ? -25.781 -9.741 -4.666 1.00 67.50 81 SER A CA 1
ATOM 623 C C . SER A 1 81 ? -24.476 -8.952 -4.565 1.00 67.50 81 SER A C 1
ATOM 625 O O . SER A 1 81 ? -23.814 -8.938 -3.529 1.00 67.50 81 SER A O 1
ATOM 627 N N . ARG A 1 82 ? -24.071 -8.285 -5.649 1.00 62.12 82 ARG A N 1
ATOM 628 C CA . ARG A 1 82 ? -22.857 -7.458 -5.644 1.00 62.12 82 ARG A CA 1
ATOM 629 C C . ARG A 1 82 ? -23.144 -6.093 -5.033 1.00 62.12 82 ARG A C 1
ATOM 631 O O . ARG A 1 82 ? -23.737 -5.227 -5.675 1.00 62.12 82 ARG A O 1
ATOM 638 N N . ARG A 1 83 ? -22.674 -5.878 -3.805 1.00 61.59 83 ARG A N 1
ATOM 639 C CA . ARG A 1 83 ? -22.589 -4.539 -3.215 1.00 61.59 83 ARG A CA 1
ATOM 640 C C . ARG A 1 83 ? -21.330 -3.877 -3.747 1.00 61.59 83 ARG A C 1
ATOM 642 O O . ARG A 1 83 ? -20.223 -4.258 -3.399 1.00 61.59 83 ARG A O 1
ATOM 649 N N . HIS A 1 84 ? -21.495 -2.893 -4.617 1.00 60.03 84 HIS A N 1
ATOM 650 C CA . HIS A 1 84 ? -20.368 -2.122 -5.114 1.00 60.03 84 HIS A CA 1
ATOM 651 C C . HIS A 1 84 ? -20.204 -0.864 -4.253 1.00 60.03 84 HIS A C 1
ATOM 653 O O . HIS A 1 84 ? -20.791 0.167 -4.575 1.00 60.03 84 HIS A O 1
ATOM 659 N N . LEU A 1 85 ? -19.391 -0.910 -3.187 1.00 58.25 85 LEU A N 1
ATOM 660 C CA . LEU A 1 85 ? -19.053 0.303 -2.409 1.00 58.25 85 LEU A CA 1
ATOM 661 C C . LEU A 1 85 ? -18.478 1.411 -3.311 1.00 58.25 85 LEU A C 1
ATOM 663 O O . LEU A 1 85 ? -18.734 2.589 -3.093 1.00 58.25 85 LEU A O 1
ATOM 667 N N . PHE A 1 86 ? -17.767 1.017 -4.372 1.00 56.66 86 PHE A N 1
ATOM 668 C CA . PHE A 1 86 ? -17.200 1.916 -5.381 1.00 56.66 86 PHE A CA 1
ATOM 669 C C . PHE A 1 86 ? -18.004 1.962 -6.691 1.00 56.66 86 PHE A C 1
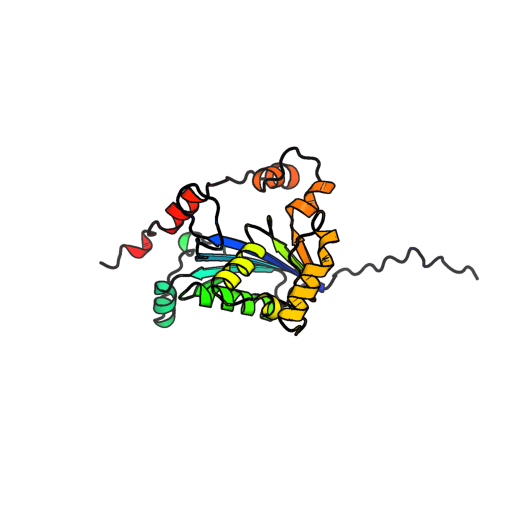ATOM 671 O O . PHE A 1 86 ? -17.587 2.613 -7.645 1.00 56.66 86 PHE A O 1
ATOM 678 N N . GLY A 1 87 ? -19.164 1.302 -6.765 1.00 46.97 87 GLY A N 1
ATOM 679 C CA . GLY A 1 87 ? -19.952 1.180 -8.001 1.00 46.97 87 GLY A CA 1
ATOM 680 C C . GLY A 1 87 ? -20.546 2.493 -8.490 1.00 46.97 87 GLY A C 1
ATOM 681 O O . GLY A 1 87 ? -20.782 2.640 -9.683 1.00 46.97 87 GLY A O 1
ATOM 682 N N . SER A 1 88 ? -20.734 3.463 -7.591 1.00 48.53 88 SER A N 1
ATOM 683 C CA . SER A 1 88 ? -21.129 4.828 -7.952 1.00 48.53 88 SER A CA 1
ATOM 684 C C . SER A 1 88 ? -19.942 5.776 -8.163 1.00 48.53 88 SER A C 1
ATOM 686 O O . SER A 1 88 ? -20.128 6.831 -8.757 1.00 48.53 88 SER A O 1
ATOM 688 N N . ALA A 1 89 ? -18.741 5.427 -7.682 1.00 49.69 89 ALA A N 1
ATOM 689 C CA . ALA A 1 89 ? -17.521 6.235 -7.820 1.00 49.69 89 ALA A CA 1
ATOM 690 C C . ALA A 1 89 ? -16.673 5.840 -9.047 1.00 49.69 89 ALA A C 1
ATOM 692 O O . ALA A 1 89 ? -15.859 6.635 -9.506 1.00 49.69 89 ALA A O 1
ATOM 693 N N . GLY A 1 90 ? -16.898 4.636 -9.589 1.00 50.03 90 GLY A N 1
ATOM 694 C CA . GLY A 1 90 ? -16.729 4.285 -10.999 1.00 50.03 90 GLY A CA 1
ATOM 695 C C . GLY A 1 90 ? -15.423 4.717 -11.659 1.00 50.03 90 GLY A C 1
ATOM 696 O O . GLY A 1 90 ? -15.474 5.417 -12.667 1.00 50.03 90 GLY A O 1
ATOM 697 N N . HIS A 1 91 ? -14.269 4.266 -11.158 1.00 54.25 91 HIS A N 1
ATOM 698 C CA . HIS A 1 91 ? -13.079 4.218 -12.006 1.00 54.25 91 HIS A CA 1
ATOM 699 C C . HIS A 1 91 ? -13.077 2.873 -12.754 1.00 54.25 91 HIS A C 1
ATOM 701 O O . HIS A 1 91 ? -12.869 1.831 -12.120 1.00 54.25 91 HIS A O 1
ATOM 707 N N . PRO A 1 92 ? -13.380 2.845 -14.068 1.00 60.81 92 PRO A N 1
ATOM 708 C CA . PRO A 1 92 ? -13.377 1.606 -14.835 1.00 60.81 92 PRO A CA 1
ATOM 709 C C . PRO A 1 92 ? -11.960 1.022 -14.808 1.00 60.81 92 PRO A C 1
ATOM 711 O O . PRO A 1 92 ? -11.036 1.624 -15.339 1.00 60.81 92 PRO A O 1
ATOM 714 N N . GLY A 1 93 ? -11.784 -0.122 -14.143 1.00 74.88 93 GLY A N 1
ATOM 715 C CA . GLY A 1 93 ? -10.491 -0.812 -14.052 1.00 74.88 93 GLY A CA 1
ATOM 716 C C . GLY A 1 93 ? -9.970 -1.077 -12.638 1.00 74.88 93 GLY A C 1
ATOM 717 O O . GLY A 1 93 ? -8.986 -1.796 -12.506 1.00 74.88 93 GLY A O 1
ATOM 718 N N . VAL A 1 94 ? -10.621 -0.568 -11.583 1.00 85.00 94 VAL A N 1
ATOM 719 C CA . VAL A 1 94 ? -10.224 -0.881 -10.197 1.00 85.00 94 VAL A CA 1
ATOM 720 C C . VAL A 1 94 ? -10.886 -2.176 -9.725 1.00 85.00 94 VAL A C 1
ATOM 722 O O . VAL A 1 94 ? -12.113 -2.283 -9.685 1.00 85.00 94 VAL A O 1
ATOM 725 N N . GLN A 1 95 ? -10.071 -3.156 -9.342 1.00 88.81 95 GLN A N 1
ATOM 726 C CA . GLN A 1 95 ? -10.523 -4.425 -8.772 1.00 88.81 95 GLN A CA 1
ATOM 727 C C . GLN A 1 95 ? -10.807 -4.262 -7.278 1.00 88.81 95 GLN A C 1
ATOM 729 O O . GLN A 1 95 ? -9.955 -3.789 -6.535 1.00 88.81 95 GLN A O 1
ATOM 734 N N . VAL A 1 96 ? -11.986 -4.672 -6.815 1.00 88.50 96 VAL A N 1
ATOM 735 C CA . VAL A 1 96 ? -12.362 -4.579 -5.397 1.00 88.50 96 VAL A CA 1
ATOM 736 C C . VAL A 1 96 ? -12.510 -5.987 -4.840 1.00 88.50 96 VAL A C 1
ATOM 738 O O . VAL A 1 96 ? -13.291 -6.773 -5.372 1.00 88.50 96 VAL A O 1
ATOM 741 N N . ARG A 1 97 ? -11.769 -6.300 -3.775 1.00 92.06 97 ARG A N 1
ATOM 742 C CA . ARG A 1 97 ? -11.865 -7.563 -3.037 1.00 92.06 97 ARG A CA 1
ATOM 743 C C . ARG A 1 97 ? -12.381 -7.296 -1.629 1.00 92.06 97 ARG A C 1
ATOM 745 O O . ARG A 1 97 ? -11.714 -6.621 -0.849 1.00 92.06 97 ARG A O 1
ATOM 752 N N . TYR A 1 98 ? -13.535 -7.858 -1.289 1.00 92.38 98 TYR A N 1
ATOM 753 C CA . TYR A 1 98 ? -14.061 -7.796 0.072 1.00 92.38 98 TYR A CA 1
ATOM 754 C C . TYR A 1 98 ? -13.523 -8.942 0.929 1.00 92.38 98 TYR A C 1
ATOM 756 O O . TYR A 1 98 ? -13.392 -10.076 0.470 1.00 92.38 98 TYR A O 1
ATOM 764 N N . VAL A 1 99 ? -13.218 -8.641 2.188 1.00 95.38 99 VAL A N 1
ATOM 765 C CA . VAL A 1 99 ? -12.777 -9.607 3.200 1.00 95.38 99 VAL A CA 1
ATOM 766 C C . VAL A 1 99 ? -13.573 -9.425 4.487 1.00 95.38 99 VAL A C 1
ATOM 768 O O . VAL A 1 99 ? -14.123 -8.355 4.748 1.00 95.38 99 VAL A O 1
ATOM 771 N N . ALA A 1 100 ? -13.687 -10.495 5.272 1.00 95.06 100 ALA A N 1
ATOM 772 C CA . ALA A 1 100 ? -14.571 -10.516 6.435 1.00 95.06 100 ALA A CA 1
ATOM 773 C C . ALA A 1 100 ? -14.024 -9.691 7.608 1.00 95.06 100 ALA A C 1
ATOM 775 O O . ALA A 1 100 ? -14.782 -9.004 8.290 1.00 95.06 100 ALA A O 1
ATOM 776 N N . ASP A 1 101 ? -12.713 -9.754 7.827 1.00 96.00 101 ASP A N 1
ATOM 777 C CA . ASP A 1 101 ? -12.026 -9.132 8.951 1.00 96.00 101 ASP A CA 1
ATOM 778 C C . ASP A 1 101 ? -10.599 -8.700 8.572 1.00 96.00 101 ASP A C 1
ATOM 780 O O . ASP A 1 101 ? -10.116 -8.934 7.460 1.00 96.00 101 ASP A O 1
ATOM 784 N N . GLU A 1 102 ? -9.931 -8.049 9.521 1.00 96.50 102 GLU A N 1
ATOM 785 C CA . GLU A 1 102 ? -8.562 -7.556 9.378 1.00 96.50 102 GLU A CA 1
ATOM 786 C C . GLU A 1 102 ? -7.536 -8.683 9.165 1.00 96.50 102 GLU A C 1
ATOM 788 O O . GLU A 1 102 ? -6.592 -8.519 8.394 1.00 96.50 102 GLU A O 1
ATOM 793 N N . HIS A 1 103 ? -7.719 -9.857 9.776 1.00 96.56 103 HIS A N 1
ATOM 794 C CA . HIS A 1 103 ? -6.800 -10.981 9.572 1.00 96.56 103 HIS A CA 1
ATOM 795 C C . HIS A 1 103 ? -6.872 -11.500 8.134 1.00 96.56 103 HIS A C 1
ATOM 797 O O . HIS A 1 103 ? -5.836 -11.779 7.529 1.00 96.56 103 HIS A O 1
ATOM 803 N N . CYS A 1 104 ? -8.081 -11.572 7.579 1.00 97.50 104 CYS A N 1
ATOM 804 C CA . CYS A 1 104 ? -8.324 -11.926 6.188 1.00 97.50 104 CYS A CA 1
ATOM 805 C C . CYS A 1 104 ? -7.780 -10.860 5.225 1.00 97.50 104 CYS A C 1
ATOM 807 O O . CYS A 1 104 ? -7.318 -11.209 4.140 1.00 97.50 104 CYS A O 1
ATOM 809 N N . LEU A 1 105 ? -7.801 -9.575 5.604 1.00 97.94 105 LEU A N 1
ATOM 810 C CA . LEU A 1 105 ? -7.147 -8.507 4.839 1.00 97.94 105 LEU A CA 1
ATOM 811 C C . LEU A 1 105 ? -5.637 -8.741 4.756 1.00 97.94 105 LEU A C 1
ATOM 813 O O . LEU A 1 105 ? -5.079 -8.701 3.662 1.00 97.94 105 LEU A O 1
ATOM 817 N N . LEU A 1 106 ? -4.987 -9.029 5.884 1.00 97.81 106 LEU A N 1
ATOM 818 C CA . LEU A 1 106 ? -3.551 -9.315 5.923 1.00 97.81 106 LEU A CA 1
ATOM 819 C C . LEU A 1 106 ? -3.188 -10.549 5.085 1.00 97.81 106 LEU A C 1
ATOM 821 O O . LEU A 1 106 ? -2.230 -10.511 4.314 1.00 97.81 106 LEU A O 1
ATOM 825 N N . ASP A 1 107 ? -3.987 -11.615 5.165 1.00 97.50 107 ASP A N 1
ATOM 826 C CA . ASP A 1 107 ? -3.786 -12.814 4.344 1.00 97.50 107 ASP A CA 1
ATOM 827 C C . ASP A 1 107 ? -3.976 -12.532 2.849 1.00 97.50 107 ASP A C 1
ATOM 829 O O . ASP A 1 107 ? -3.204 -13.017 2.021 1.00 97.50 107 ASP A O 1
ATOM 833 N N . ALA A 1 108 ? -4.945 -11.689 2.489 1.00 98.06 108 ALA A N 1
ATOM 834 C CA . ALA A 1 108 ? -5.146 -11.264 1.109 1.00 98.06 108 ALA A CA 1
ATOM 835 C C . ALA A 1 108 ? -3.988 -10.392 0.585 1.00 98.06 108 ALA A C 1
ATOM 837 O O . ALA A 1 108 ? -3.674 -10.466 -0.601 1.00 98.06 108 ALA A O 1
ATOM 838 N N . VAL A 1 109 ? -3.324 -9.603 1.440 1.00 98.12 109 VAL A N 1
ATOM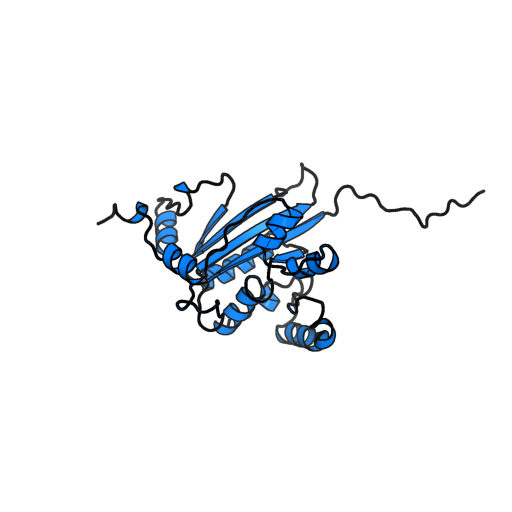 839 C CA . VAL A 1 109 ? -2.096 -8.871 1.072 1.00 98.12 109 VAL A CA 1
ATOM 840 C C . VAL A 1 109 ? -0.941 -9.840 0.814 1.00 98.12 109 VAL A C 1
ATOM 842 O O . VAL A 1 109 ? -0.232 -9.689 -0.180 1.00 98.12 109 VAL A O 1
ATOM 845 N N . VAL A 1 110 ? -0.768 -10.863 1.655 1.00 97.50 110 VAL A N 1
ATOM 846 C CA . VAL A 1 110 ? 0.240 -11.912 1.421 1.00 97.50 110 VAL A CA 1
ATOM 847 C C . VAL A 1 110 ? -0.031 -12.640 0.104 1.00 97.50 110 VAL A C 1
ATOM 849 O O . VAL A 1 110 ? 0.883 -12.819 -0.697 1.00 97.50 110 VAL A O 1
ATOM 852 N N . GLU A 1 111 ? -1.286 -13.010 -0.161 1.00 97.75 111 GLU A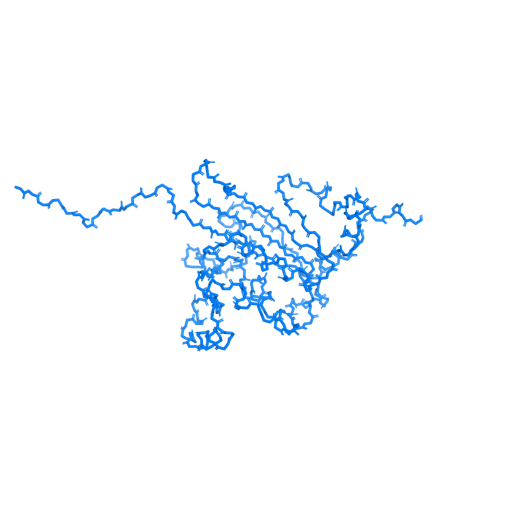 N 1
ATOM 853 C CA . GLU A 1 111 ? -1.690 -13.647 -1.419 1.00 97.75 111 GLU A CA 1
ATOM 854 C C . GLU A 1 111 ? -1.438 -12.740 -2.632 1.00 97.75 111 GLU A C 1
ATOM 856 O O . GLU A 1 111 ? -0.935 -13.209 -3.655 1.00 97.75 111 GLU A O 1
ATOM 861 N N . LEU A 1 112 ? -1.736 -11.441 -2.518 1.00 97.56 112 LEU A N 1
ATOM 862 C CA . LEU A 1 112 ? -1.461 -10.447 -3.556 1.00 97.56 112 LEU A CA 1
ATOM 863 C C . LEU A 1 112 ? 0.034 -10.404 -3.891 1.00 97.56 112 LEU A C 1
ATOM 865 O O . LEU A 1 112 ? 0.400 -10.501 -5.061 1.00 97.56 112 LEU A O 1
ATOM 869 N N . VAL A 1 113 ? 0.895 -10.305 -2.874 1.00 97.38 113 VAL A N 1
ATOM 870 C CA . VAL A 1 113 ? 2.355 -10.268 -3.052 1.00 97.38 113 VAL A CA 1
ATOM 871 C C . VAL A 1 113 ? 2.879 -11.588 -3.612 1.00 97.38 113 VAL A C 1
ATOM 873 O O . VAL A 1 113 ? 3.724 -11.568 -4.501 1.00 97.38 113 VAL A O 1
ATOM 876 N N . ALA A 1 114 ? 2.366 -12.729 -3.152 1.00 95.75 114 ALA A N 1
ATOM 877 C CA . ALA A 1 114 ? 2.755 -14.039 -3.669 1.00 95.75 114 ALA A CA 1
ATOM 878 C C . ALA A 1 114 ? 2.338 -14.244 -5.137 1.00 95.75 114 ALA A C 1
ATOM 880 O O . ALA A 1 114 ? 3.066 -14.873 -5.899 1.00 95.75 114 ALA A O 1
ATOM 881 N N . THR A 1 115 ? 1.183 -13.705 -5.538 1.00 95.00 115 THR A N 1
ATOM 882 C CA . THR A 1 115 ? 0.639 -13.858 -6.897 1.00 95.00 115 THR A CA 1
ATOM 883 C C . THR A 1 115 ? 1.294 -12.902 -7.890 1.00 95.00 115 THR A C 1
ATOM 885 O O . THR A 1 115 ? 1.644 -13.301 -9.002 1.00 95.00 115 THR A O 1
ATOM 888 N N . ALA A 1 116 ? 1.451 -11.633 -7.507 1.00 95.19 116 ALA A N 1
ATOM 889 C CA . ALA A 1 116 ? 2.117 -10.636 -8.340 1.00 95.19 116 ALA A CA 1
ATOM 890 C C . ALA A 1 116 ? 3.630 -10.899 -8.425 1.00 95.19 116 ALA A C 1
ATOM 892 O O . ALA A 1 116 ? 4.235 -10.709 -9.479 1.00 95.19 116 ALA A O 1
ATOM 893 N N . ASP A 1 117 ? 4.210 -11.378 -7.323 1.00 95.44 117 ASP A N 1
ATOM 894 C CA . ASP A 1 117 ? 5.641 -11.548 -7.101 1.00 95.44 117 ASP A CA 1
ATOM 895 C C . ASP A 1 117 ? 6.477 -10.313 -7.494 1.00 95.44 117 ASP A C 1
ATOM 897 O O . ASP A 1 117 ? 7.360 -10.411 -8.343 1.00 95.44 117 ASP A O 1
ATOM 901 N N . PRO A 1 118 ? 6.234 -9.139 -6.880 1.00 97.00 118 PRO A N 1
ATOM 902 C CA . PRO A 1 118 ? 6.915 -7.902 -7.246 1.00 97.00 118 PRO A CA 1
ATOM 903 C C . PRO A 1 118 ? 8.399 -7.908 -6.862 1.00 97.00 118 PRO A C 1
ATOM 905 O O . PRO A 1 118 ? 8.776 -8.352 -5.773 1.00 97.00 118 PRO A O 1
ATOM 908 N N . ASP A 1 119 ? 9.238 -7.343 -7.722 1.00 96.69 119 ASP A N 1
ATOM 909 C CA . ASP A 1 119 ? 10.649 -7.090 -7.423 1.00 96.69 119 ASP A CA 1
ATOM 910 C C . ASP A 1 119 ? 10.802 -5.890 -6.492 1.00 96.69 119 ASP A C 1
ATOM 912 O O . ASP A 1 119 ? 11.640 -5.898 -5.585 1.00 96.69 119 ASP A O 1
ATOM 916 N N . ILE A 1 120 ? 9.963 -4.873 -6.706 1.00 97.00 120 ILE A N 1
ATOM 917 C CA . ILE A 1 120 ? 10.010 -3.603 -5.992 1.00 97.00 120 ILE A CA 1
ATOM 918 C C . ILE A 1 120 ? 8.675 -3.351 -5.292 1.00 97.00 120 ILE A C 1
ATOM 920 O O . ILE A 1 120 ? 7.614 -3.330 -5.913 1.00 97.00 120 ILE A O 1
ATOM 924 N N . LEU A 1 121 ? 8.739 -3.120 -3.987 1.00 97.50 121 LEU A N 1
ATOM 925 C CA . LEU A 1 121 ? 7.631 -2.689 -3.149 1.00 97.50 121 LEU A CA 1
ATOM 926 C C . LEU A 1 121 ? 7.753 -1.189 -2.888 1.00 97.50 121 LEU A C 1
ATOM 928 O O . LEU A 1 121 ? 8.793 -0.706 -2.437 1.00 97.50 121 LEU A O 1
ATOM 932 N N . LEU A 1 122 ? 6.683 -0.459 -3.181 1.00 96.19 122 LEU A N 1
ATOM 933 C CA . LEU A 1 122 ? 6.628 0.996 -3.147 1.00 96.19 122 LEU A CA 1
ATOM 934 C C . LEU A 1 122 ? 5.524 1.477 -2.206 1.00 96.19 122 LEU A C 1
ATOM 936 O O . LEU A 1 122 ? 4.514 0.804 -1.996 1.00 96.19 122 LEU A O 1
ATOM 940 N N . GLY A 1 123 ? 5.703 2.687 -1.702 1.00 95.88 123 GLY A N 1
ATOM 941 C CA . GLY A 1 123 ? 4.697 3.459 -0.983 1.00 95.88 123 GLY A CA 1
ATOM 942 C C . GLY A 1 123 ? 5.164 4.903 -0.872 1.00 95.88 123 GLY A C 1
ATOM 943 O O . GLY A 1 123 ? 6.372 5.169 -0.929 1.00 95.88 123 GLY A O 1
ATOM 944 N N . TRP A 1 124 ? 4.230 5.840 -0.734 1.00 95.00 124 TRP A N 1
ATOM 945 C CA . TRP A 1 124 ? 4.576 7.239 -0.526 1.00 95.00 124 TRP A CA 1
ATOM 946 C C . TRP A 1 124 ? 5.417 7.391 0.739 1.00 95.00 124 TRP A C 1
ATOM 948 O O . TRP A 1 124 ? 6.572 7.796 0.656 1.00 95.00 124 TRP A O 1
ATOM 958 N N . GLU A 1 125 ? 4.858 6.981 1.881 1.00 93.44 125 GLU A N 1
ATOM 959 C CA . GLU A 1 125 ? 5.528 6.873 3.177 1.00 93.44 125 GLU A CA 1
ATOM 960 C C . GLU A 1 125 ? 5.472 5.415 3.647 1.00 93.44 125 GLU A C 1
ATOM 962 O O . GLU A 1 125 ? 4.520 4.970 4.293 1.00 93.44 125 GLU A O 1
ATOM 967 N N . VAL A 1 126 ? 6.507 4.662 3.273 1.00 93.69 126 VAL A N 1
ATOM 968 C CA . VAL A 1 126 ? 6.579 3.207 3.450 1.00 93.69 126 VAL A CA 1
ATOM 969 C C . VAL A 1 126 ? 6.516 2.794 4.919 1.00 93.69 126 VAL A C 1
ATOM 971 O O . VAL A 1 126 ? 5.889 1.785 5.229 1.00 93.69 126 VAL A O 1
ATOM 974 N N . GLN A 1 127 ? 7.105 3.564 5.830 1.00 90.06 127 GLN A N 1
ATOM 975 C CA . GLN A 1 127 ? 7.222 3.169 7.229 1.00 90.06 127 GLN A CA 1
ATOM 976 C C . GLN A 1 127 ? 5.905 3.327 7.983 1.00 90.06 127 GLN A C 1
ATOM 978 O O . GLN A 1 127 ? 5.452 2.393 8.630 1.00 90.06 127 GLN A O 1
ATOM 983 N N . GLN A 1 128 ? 5.269 4.495 7.889 1.00 90.75 128 GLN A N 1
ATOM 984 C CA . GLN A 1 128 ? 4.137 4.821 8.764 1.00 90.75 128 GLN A CA 1
ATOM 985 C C . GLN A 1 128 ? 2.764 4.667 8.107 1.00 90.75 128 GLN A C 1
ATOM 987 O O . GLN A 1 128 ? 1.779 4.566 8.827 1.00 90.75 128 GLN A O 1
ATOM 992 N N . LEU A 1 129 ? 2.663 4.688 6.774 1.00 94.81 129 LEU A N 1
ATOM 993 C CA . LEU A 1 129 ? 1.371 4.775 6.069 1.00 94.81 129 LEU A CA 1
ATOM 994 C C . LEU A 1 129 ? 1.216 3.735 4.945 1.00 94.81 129 LEU A C 1
ATOM 996 O O . LEU A 1 129 ? 0.301 3.823 4.130 1.00 94.81 129 LEU A O 1
ATOM 1000 N N . SER A 1 130 ? 2.094 2.733 4.905 1.00 96.94 130 SER A N 1
ATOM 1001 C CA . SER A 1 130 ? 2.117 1.697 3.868 1.00 96.94 130 SER A CA 1
ATOM 1002 C C . SER A 1 130 ? 2.641 0.374 4.462 1.00 96.94 130 SER A C 1
ATOM 1004 O O . SER A 1 130 ? 2.079 -0.116 5.442 1.00 96.94 130 SER A O 1
ATOM 1006 N N . TRP A 1 131 ? 3.697 -0.226 3.907 1.00 96.75 131 TRP A N 1
ATOM 1007 C CA . TRP A 1 131 ? 4.203 -1.550 4.287 1.00 96.75 131 TRP A CA 1
ATOM 1008 C C . TRP A 1 131 ? 4.574 -1.689 5.763 1.00 96.75 131 TRP A C 1
ATOM 1010 O O . TRP A 1 131 ? 4.274 -2.718 6.361 1.00 96.75 131 TRP A O 1
ATOM 1020 N N . GLY A 1 132 ? 5.199 -0.675 6.362 1.00 95.00 132 GLY A N 1
ATOM 1021 C CA . GLY A 1 132 ? 5.587 -0.705 7.773 1.00 95.00 132 GLY A CA 1
ATOM 1022 C C . GLY A 1 132 ? 4.375 -0.774 8.687 1.00 95.00 132 GLY A C 1
ATOM 1023 O O . GLY A 1 132 ? 4.336 -1.618 9.573 1.00 95.00 132 GLY A O 1
ATOM 1024 N N . TYR A 1 133 ? 3.322 -0.018 8.368 1.00 96.69 133 TYR A N 1
ATOM 1025 C CA . TYR A 1 133 ? 2.053 -0.103 9.082 1.00 96.69 133 TYR A CA 1
ATOM 1026 C C . TYR A 1 133 ? 1.451 -1.512 9.003 1.00 96.69 133 TYR A C 1
ATOM 1028 O O . TYR A 1 133 ? 1.012 -2.049 10.014 1.00 96.69 133 TYR A O 1
ATOM 1036 N N . VAL A 1 134 ? 1.455 -2.142 7.819 1.00 97.38 134 VAL A N 1
ATOM 1037 C CA . VAL A 1 134 ? 0.970 -3.525 7.642 1.00 97.38 134 VAL A CA 1
ATOM 1038 C C . VAL A 1 134 ? 1.780 -4.510 8.486 1.00 97.38 134 VAL A C 1
ATOM 1040 O O . VAL A 1 134 ? 1.195 -5.361 9.155 1.00 97.38 134 VAL A O 1
ATOM 1043 N N . LEU A 1 135 ? 3.110 -4.400 8.463 1.00 95.31 135 LEU A N 1
ATOM 1044 C CA . LEU A 1 135 ? 4.014 -5.283 9.201 1.00 95.31 135 LEU A CA 1
ATOM 1045 C C . LEU A 1 135 ? 3.842 -5.124 10.715 1.00 95.31 135 LEU A C 1
ATOM 1047 O O . LEU A 1 135 ? 3.592 -6.115 11.397 1.00 95.31 135 LEU A O 1
ATOM 1051 N N . GLU A 1 136 ? 3.910 -3.894 11.226 1.00 94.75 136 GLU A N 1
ATOM 1052 C CA . GLU A 1 136 ? 3.744 -3.590 12.651 1.00 94.75 136 GLU A CA 1
ATOM 1053 C C . GLU A 1 136 ? 2.356 -4.009 13.145 1.00 94.75 136 GLU A C 1
ATOM 1055 O O . GLU A 1 136 ? 2.236 -4.677 14.172 1.00 94.75 136 GLU A O 1
ATOM 1060 N N . ARG A 1 137 ? 1.299 -3.720 12.371 1.00 96.00 137 ARG A N 1
ATOM 1061 C CA . ARG A 1 137 ? -0.066 -4.124 12.725 1.00 96.00 137 ARG A CA 1
ATOM 1062 C C . ARG A 1 137 ? -0.192 -5.639 12.819 1.00 96.00 137 ARG A C 1
ATOM 1064 O O . ARG A 1 137 ? -0.817 -6.158 13.744 1.00 96.00 137 ARG A O 1
ATOM 1071 N N . ALA A 1 138 ? 0.408 -6.360 11.879 1.00 95.50 138 ALA A N 1
ATOM 1072 C CA . ALA A 1 138 ? 0.388 -7.811 11.894 1.00 95.50 138 ALA A CA 1
ATOM 1073 C C . ALA A 1 138 ? 1.173 -8.388 13.087 1.00 95.50 138 ALA A C 1
ATOM 1075 O O . ALA A 1 138 ? 0.726 -9.364 13.695 1.00 95.50 138 ALA A O 1
ATOM 1076 N N . GLU A 1 139 ? 2.280 -7.756 13.495 1.00 92.31 139 GLU A N 1
ATOM 1077 C CA . GLU A 1 139 ? 2.992 -8.109 14.729 1.00 92.31 139 GLU A CA 1
ATOM 1078 C C . GLU A 1 139 ? 2.143 -7.873 15.986 1.00 92.31 139 GLU A C 1
ATOM 1080 O O . GLU A 1 139 ? 2.073 -8.766 16.835 1.00 92.31 139 GLU A O 1
ATOM 1085 N N . CYS A 1 140 ? 1.429 -6.745 16.085 1.00 94.38 140 CYS A N 1
ATOM 1086 C CA . CYS A 1 140 ? 0.487 -6.474 17.181 1.00 94.38 140 CYS A CA 1
ATOM 1087 C C . CYS A 1 140 ? -0.632 -7.526 17.264 1.00 94.38 140 CYS A C 1
ATOM 1089 O O . CYS A 1 140 ? -1.094 -7.870 18.352 1.00 94.38 140 CYS A O 1
ATOM 1091 N N . LEU A 1 141 ? -1.035 -8.084 16.121 1.00 94.44 141 LEU A N 1
ATOM 1092 C CA . LEU A 1 141 ? -2.004 -9.178 16.019 1.00 94.44 141 LEU A CA 1
ATOM 1093 C C . LEU A 1 141 ? -1.387 -10.577 16.218 1.00 94.44 141 LEU A C 1
ATOM 1095 O O . LEU A 1 141 ? -2.086 -11.583 16.084 1.00 94.44 141 LEU A O 1
ATOM 1099 N N . GLY A 1 142 ? -0.090 -10.667 16.527 1.00 91.25 142 GLY A N 1
ATOM 1100 C CA . GLY A 1 142 ? 0.619 -11.928 16.759 1.00 91.25 142 GLY A CA 1
ATOM 1101 C C . GLY A 1 142 ? 0.885 -12.749 15.493 1.00 91.25 142 GLY A C 1
ATOM 1102 O O . GLY A 1 142 ? 1.131 -13.953 15.586 1.00 91.25 142 GLY A O 1
ATOM 1103 N N . ARG A 1 143 ? 0.827 -12.125 14.312 1.00 89.38 143 ARG A N 1
ATOM 1104 C CA . ARG A 1 143 ? 1.038 -12.751 12.999 1.00 89.38 143 ARG A CA 1
ATOM 1105 C C . ARG A 1 143 ? 2.126 -12.001 12.221 1.00 89.38 143 ARG A C 1
ATOM 1107 O O . ARG A 1 143 ? 1.792 -11.245 11.316 1.00 89.38 143 ARG A O 1
ATOM 1114 N N . PRO A 1 144 ? 3.419 -12.184 12.538 1.00 88.62 144 PRO A N 1
ATOM 1115 C CA . PRO A 1 144 ? 4.481 -11.553 11.760 1.00 88.62 144 PRO A CA 1
ATOM 1116 C C . PRO A 1 144 ? 4.401 -12.004 10.293 1.00 88.62 144 PRO A C 1
ATOM 1118 O O . PRO A 1 144 ? 4.272 -13.195 10.010 1.00 88.62 144 PRO A O 1
ATOM 1121 N N . LEU A 1 145 ? 4.445 -11.047 9.361 1.00 91.00 145 LEU A N 1
ATOM 1122 C CA . LEU A 1 145 ? 4.324 -11.311 7.918 1.00 91.00 145 LEU A CA 1
ATOM 1123 C C . LEU A 1 145 ? 5.658 -11.213 7.178 1.00 91.00 145 LEU A C 1
ATOM 1125 O O . LEU A 1 145 ? 5.707 -11.474 5.980 1.00 91.00 145 LEU A O 1
ATOM 1129 N N . THR A 1 146 ? 6.745 -10.856 7.862 1.00 88.88 146 THR A N 1
ATOM 1130 C CA . THR A 1 146 ? 8.050 -10.592 7.244 1.00 88.88 146 THR A CA 1
ATOM 1131 C C . THR A 1 146 ? 8.546 -11.781 6.426 1.00 88.88 146 THR A C 1
ATOM 1133 O O . THR A 1 146 ? 8.950 -11.598 5.276 1.00 88.88 146 THR A O 1
ATOM 1136 N N . ALA A 1 147 ? 8.477 -13.009 6.958 1.00 87.56 147 ALA A N 1
ATOM 1137 C CA . ALA A 1 147 ? 8.864 -14.191 6.188 1.00 87.56 147 ALA A CA 1
ATOM 1138 C C . ALA A 1 147 ? 7.878 -14.500 5.050 1.00 87.56 147 ALA A C 1
ATOM 1140 O O . ALA A 1 147 ? 8.311 -14.880 3.967 1.00 87.56 147 ALA A O 1
ATOM 1141 N N . ALA A 1 148 ? 6.574 -14.302 5.266 1.00 90.94 148 ALA A N 1
ATOM 1142 C CA . ALA A 1 148 ? 5.540 -14.569 4.264 1.00 90.94 148 ALA A CA 1
ATOM 1143 C C . ALA A 1 148 ? 5.597 -13.603 3.066 1.00 90.94 148 ALA A C 1
ATOM 1145 O O . ALA A 1 148 ? 5.290 -13.988 1.941 1.00 90.94 148 ALA A O 1
ATOM 1146 N N . LEU A 1 149 ? 6.004 -12.355 3.304 1.00 93.38 149 LEU A N 1
ATOM 1147 C CA . LEU A 1 149 ? 6.175 -11.330 2.276 1.00 93.38 149 LEU A CA 1
ATOM 1148 C C . LEU A 1 149 ? 7.563 -11.375 1.621 1.00 93.38 149 LEU A C 1
ATOM 1150 O O . LEU A 1 149 ? 7.748 -10.795 0.554 1.00 93.38 149 LEU A O 1
ATOM 1154 N N . SER A 1 150 ? 8.537 -12.067 2.214 1.00 91.62 150 SER A N 1
ATOM 1155 C CA . SER A 1 150 ? 9.869 -12.259 1.628 1.00 91.62 150 SER A CA 1
ATOM 1156 C C . SER A 1 150 ? 9.852 -13.326 0.524 1.00 91.62 150 SER A C 1
ATOM 1158 O O . SER A 1 150 ? 9.043 -14.248 0.543 1.00 91.62 150 SER A O 1
ATOM 1160 N N . ARG A 1 151 ? 10.774 -13.238 -0.445 1.00 89.81 151 ARG A N 1
ATOM 1161 C CA . ARG A 1 151 ? 10.996 -14.314 -1.436 1.00 89.81 151 ARG A CA 1
ATOM 1162 C C . ARG A 1 151 ? 11.829 -15.461 -0.867 1.00 89.81 151 ARG A C 1
ATOM 1164 O O . ARG A 1 151 ? 11.720 -16.596 -1.324 1.00 89.81 151 ARG A O 1
ATOM 1171 N N . LEU A 1 152 ? 12.699 -15.167 0.099 1.00 80.94 152 LEU A N 1
ATOM 1172 C CA . LEU A 1 152 ? 13.545 -16.181 0.716 1.00 80.94 152 LEU A CA 1
ATOM 1173 C C . LEU A 1 152 ? 12.825 -16.826 1.905 1.00 80.94 152 LEU A C 1
ATOM 1175 O O . LEU A 1 152 ? 12.361 -16.098 2.785 1.00 80.94 152 LEU A O 1
ATOM 1179 N N . PRO A 1 153 ? 12.803 -18.170 1.999 1.00 64.88 153 PRO A N 1
ATOM 1180 C CA . PRO A 1 153 ? 12.296 -18.886 3.162 1.00 64.88 153 PRO A CA 1
ATOM 1181 C C . PRO A 1 153 ? 13.321 -18.804 4.303 1.00 64.88 153 PRO A C 1
ATOM 1183 O O . PRO A 1 153 ? 13.909 -19.800 4.725 1.00 64.88 153 PRO A O 1
ATOM 1186 N N . LEU A 1 154 ? 13.604 -17.592 4.772 1.00 61.88 154 LEU A N 1
ATOM 1187 C CA . LEU A 1 154 ? 14.375 -17.375 5.983 1.00 61.88 154 LEU A CA 1
ATOM 1188 C C . LEU A 1 154 ? 13.457 -17.613 7.181 1.00 61.88 154 LEU A C 1
ATOM 1190 O O . LEU A 1 154 ? 12.305 -17.186 7.200 1.00 61.88 154 LEU A O 1
ATOM 1194 N N . SER A 1 155 ? 13.966 -18.303 8.203 1.00 62.84 155 SER A N 1
ATOM 1195 C CA . SER A 1 155 ? 13.265 -18.356 9.489 1.00 62.84 155 SER A CA 1
ATOM 1196 C C . SER A 1 155 ? 13.071 -16.930 10.020 1.00 62.84 155 SER A C 1
ATOM 1198 O O . SER A 1 155 ? 13.992 -16.127 9.895 1.00 62.84 155 SER A O 1
ATOM 1200 N N . GLU A 1 156 ? 11.948 -16.634 10.676 1.00 62.50 156 GLU A N 1
ATOM 1201 C CA . GLU A 1 156 ? 11.643 -15.320 11.285 1.00 62.50 156 GLU A CA 1
ATOM 1202 C C . GLU A 1 156 ? 12.825 -14.721 12.073 1.00 62.50 156 GLU A C 1
ATOM 1204 O O . GLU A 1 156 ? 13.128 -13.533 11.996 1.00 62.50 156 GLU A O 1
ATOM 1209 N N . ARG A 1 157 ? 13.566 -15.576 12.788 1.00 59.78 157 ARG A N 1
ATOM 1210 C CA . ARG A 1 157 ? 14.770 -15.201 13.545 1.00 59.78 157 ARG A CA 1
ATOM 1211 C C . ARG A 1 157 ? 15.918 -14.709 12.664 1.00 59.78 157 ARG A C 1
ATOM 1213 O O . ARG A 1 157 ? 16.631 -13.797 13.058 1.00 59.78 157 ARG A O 1
ATOM 1220 N N . ALA A 1 158 ? 16.105 -15.333 11.506 1.00 60.28 158 ALA A N 1
ATOM 1221 C CA . ALA A 1 158 ? 17.131 -14.955 10.540 1.00 60.28 158 ALA A CA 1
ATOM 1222 C C . ALA A 1 158 ? 16.756 -13.658 9.813 1.00 60.28 158 ALA A C 1
ATOM 1224 O O . ALA A 1 158 ? 17.624 -12.817 9.612 1.00 60.28 158 ALA A O 1
ATOM 1225 N N . SER A 1 159 ? 15.472 -13.464 9.498 1.00 60.12 159 SER A N 1
ATOM 1226 C CA . SER A 1 159 ? 14.971 -12.206 8.931 1.00 60.12 159 SER A CA 1
ATOM 1227 C C . SER A 1 159 ? 15.163 -11.037 9.901 1.00 60.12 159 SER A C 1
ATOM 1229 O O . SER A 1 159 ? 15.678 -9.995 9.509 1.00 60.12 159 SER A O 1
ATOM 1231 N N . ARG A 1 160 ? 14.839 -11.230 11.189 1.00 60.50 160 ARG A N 1
ATOM 1232 C CA . ARG A 1 160 ? 15.062 -10.217 12.237 1.00 60.50 160 ARG A CA 1
ATOM 1233 C C . ARG A 1 160 ? 16.541 -9.918 12.471 1.00 60.50 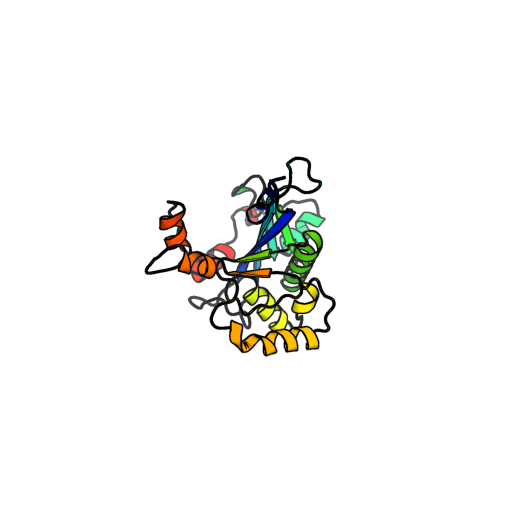160 ARG A C 1
ATOM 1235 O O . ARG A 1 160 ? 16.914 -8.757 12.530 1.00 60.50 160 ARG A O 1
ATOM 1242 N N . ALA A 1 161 ? 17.388 -10.944 12.537 1.00 58.94 161 ALA A N 1
ATOM 1243 C CA . ALA A 1 161 ? 18.829 -10.749 12.699 1.00 58.94 161 ALA A CA 1
ATOM 1244 C C . ALA A 1 161 ? 19.463 -9.996 11.513 1.00 58.94 161 ALA A C 1
ATOM 1246 O O . ALA A 1 161 ? 20.384 -9.212 11.720 1.00 58.94 161 ALA A O 1
ATOM 1247 N N . ALA A 1 162 ? 18.966 -10.214 10.289 1.00 59.16 162 ALA A N 1
ATOM 1248 C CA . ALA A 1 162 ? 19.400 -9.471 9.107 1.00 59.16 162 ALA A CA 1
ATOM 1249 C C . ALA A 1 162 ? 18.944 -8.001 9.147 1.00 59.16 162 ALA A C 1
ATOM 1251 O O . ALA A 1 162 ? 19.726 -7.112 8.827 1.00 59.16 162 ALA A O 1
ATOM 1252 N N . ALA A 1 163 ? 17.715 -7.736 9.601 1.00 58.06 163 ALA A N 1
ATOM 1253 C CA . ALA A 1 163 ? 17.227 -6.371 9.794 1.00 58.06 163 ALA A CA 1
ATOM 1254 C C . ALA A 1 163 ? 18.011 -5.624 10.894 1.00 58.06 163 ALA A C 1
ATOM 1256 O O . ALA A 1 163 ? 18.367 -4.463 10.726 1.00 58.06 163 ALA A O 1
ATOM 1257 N N . GLU A 1 164 ? 18.345 -6.296 12.002 1.00 56.19 164 GLU A N 1
ATOM 1258 C CA . GLU A 1 164 ? 19.137 -5.713 13.096 1.00 56.19 164 GLU A CA 1
ATOM 1259 C C . GLU A 1 164 ? 20.596 -5.432 12.698 1.00 56.19 164 GLU A C 1
ATOM 1261 O O . GLU A 1 164 ? 21.193 -4.481 13.200 1.00 56.19 164 GLU A O 1
ATOM 1266 N N . SER A 1 165 ? 21.192 -6.212 11.788 1.00 55.72 165 SER A N 1
ATOM 1267 C CA . SER A 1 165 ? 22.556 -5.941 11.306 1.00 55.72 165 SER A CA 1
ATOM 1268 C C . SER A 1 165 ? 22.664 -4.700 10.414 1.00 55.72 165 SER A C 1
ATOM 1270 O O . SER A 1 165 ? 23.755 -4.139 10.293 1.00 55.72 165 SER A O 1
ATOM 1272 N N . ASP A 1 166 ? 21.546 -4.235 9.851 1.00 55.56 166 ASP A N 1
ATOM 1273 C CA . ASP A 1 166 ? 21.480 -3.125 8.893 1.00 55.56 166 ASP A CA 1
ATOM 1274 C C . ASP A 1 166 ? 21.259 -1.745 9.555 1.00 55.56 166 ASP A C 1
ATOM 1276 O O . ASP A 1 166 ? 20.973 -0.756 8.878 1.00 55.56 166 ASP A O 1
ATOM 1280 N N . LEU A 1 167 ? 21.504 -1.623 10.869 1.00 49.72 167 LEU A N 1
ATOM 1281 C CA . LEU A 1 167 ? 21.444 -0.372 11.654 1.00 49.72 167 LEU A CA 1
ATOM 1282 C C . LEU A 1 167 ? 22.187 0.829 11.023 1.00 49.72 167 LEU A C 1
ATOM 1284 O O . LEU A 1 167 ? 21.831 1.973 11.297 1.00 49.72 167 LEU A O 1
ATOM 1288 N N . TYR A 1 168 ? 23.193 0.603 10.170 1.00 46.06 168 TYR A N 1
ATOM 1289 C CA . TYR A 1 168 ? 23.940 1.661 9.470 1.00 46.06 168 TYR A CA 1
ATOM 1290 C C . TYR A 1 168 ? 23.190 2.258 8.254 1.00 46.06 168 TYR A C 1
ATOM 1292 O O . TYR A 1 168 ? 23.484 3.378 7.844 1.00 46.06 168 TYR A O 1
ATOM 1300 N N . GLY A 1 169 ? 22.206 1.547 7.684 1.00 47.91 169 GLY A N 1
ATOM 1301 C CA . GLY A 1 169 ? 21.358 2.021 6.576 1.00 47.91 169 GLY A CA 1
ATOM 1302 C C . GLY A 1 169 ? 20.156 2.873 7.014 1.00 47.91 169 GLY A C 1
ATOM 1303 O O . GLY A 1 169 ? 19.540 3.546 6.186 1.00 47.91 169 GLY A O 1
ATOM 1304 N N . SER A 1 170 ? 19.864 2.893 8.318 1.00 46.47 170 SER A N 1
ATOM 1305 C CA . SER A 1 170 ? 18.700 3.545 8.949 1.00 46.47 170 SER A CA 1
ATOM 1306 C C . SER A 1 170 ? 18.513 5.024 8.581 1.00 46.47 170 SER A C 1
ATOM 1308 O O . SER A 1 170 ? 17.387 5.495 8.410 1.00 46.47 170 SER A O 1
ATOM 1310 N N . GLU A 1 171 ? 19.604 5.766 8.374 1.00 46.38 171 GLU A N 1
ATOM 1311 C CA . GLU A 1 171 ? 19.529 7.200 8.072 1.00 46.38 171 GLU A CA 1
ATOM 1312 C C . GLU A 1 171 ? 19.147 7.513 6.611 1.00 46.38 171 GLU A C 1
ATOM 1314 O O . GLU A 1 171 ? 18.667 8.614 6.331 1.00 46.38 171 GLU A O 1
ATOM 1319 N N . HIS A 1 172 ? 19.319 6.567 5.675 1.00 44.38 172 HIS A N 1
ATOM 1320 C CA . HIS A 1 172 ? 19.198 6.831 4.230 1.00 44.38 172 HIS A CA 1
ATOM 1321 C C . HIS A 1 172 ? 18.237 5.891 3.482 1.00 44.38 172 HIS A C 1
ATOM 1323 O O . HIS A 1 172 ? 17.728 6.271 2.427 1.00 44.38 172 HIS A O 1
ATOM 1329 N N . THR A 1 173 ? 17.920 4.706 4.013 1.00 52.31 173 THR A N 1
ATOM 1330 C CA . THR A 1 173 ? 17.032 3.717 3.373 1.00 52.31 173 THR A CA 1
ATOM 1331 C C . THR A 1 173 ? 15.815 3.406 4.240 1.00 52.31 173 THR A C 1
ATOM 1333 O O . THR A 1 173 ? 15.810 3.653 5.444 1.00 52.31 173 THR A O 1
ATOM 1336 N N . SER A 1 174 ? 14.724 2.932 3.635 1.00 54.34 174 SER A N 1
ATOM 1337 C CA . SER A 1 174 ? 13.567 2.425 4.381 1.00 54.34 174 SER A CA 1
ATOM 1338 C C . SER A 1 174 ? 13.998 1.225 5.231 1.00 54.34 174 SER A C 1
ATOM 1340 O O . SER A 1 174 ? 14.453 0.246 4.661 1.00 54.34 174 SER A O 1
ATOM 1342 N N . GLU A 1 175 ? 13.860 1.285 6.561 1.00 66.81 175 GLU A N 1
ATOM 1343 C CA . GLU A 1 175 ? 14.292 0.247 7.535 1.00 66.81 175 GLU A CA 1
ATOM 1344 C C . GLU A 1 175 ? 13.566 -1.109 7.387 1.00 66.81 175 GLU A C 1
ATOM 1346 O O . GLU A 1 175 ? 13.736 -2.023 8.189 1.00 66.81 175 GLU A O 1
ATOM 1351 N N . ILE A 1 176 ? 12.726 -1.257 6.362 1.00 82.19 176 ILE A N 1
ATOM 1352 C CA . ILE A 1 176 ? 11.939 -2.457 6.113 1.00 82.19 176 ILE A CA 1
ATOM 1353 C C . ILE A 1 176 ? 12.720 -3.359 5.165 1.00 82.19 176 ILE A C 1
ATOM 1355 O O . ILE A 1 176 ? 12.835 -3.086 3.969 1.00 82.19 176 ILE A O 1
ATOM 1359 N N . HIS A 1 177 ? 13.208 -4.471 5.709 1.00 85.31 177 HIS A N 1
ATOM 1360 C CA . HIS A 1 177 ? 13.961 -5.475 4.970 1.00 85.31 177 HIS A CA 1
ATOM 1361 C C . HIS A 1 177 ? 13.082 -6.695 4.679 1.00 85.31 177 HIS A C 1
ATOM 1363 O O . HIS A 1 177 ? 12.756 -7.478 5.571 1.00 85.31 177 HIS A O 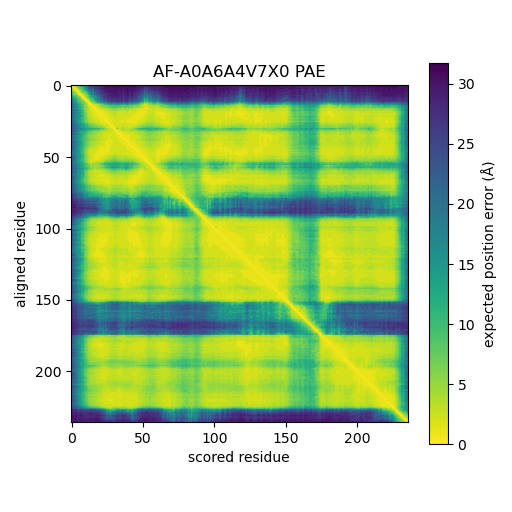1
ATOM 1369 N N . LEU A 1 178 ? 12.716 -6.870 3.407 1.00 88.88 178 LEU A N 1
ATOM 1370 C CA . LEU A 1 178 ? 12.003 -8.047 2.906 1.00 88.88 178 LEU A CA 1
ATOM 1371 C C . LEU A 1 178 ? 12.929 -8.820 1.972 1.00 88.88 178 LEU A C 1
ATOM 1373 O O . LEU A 1 178 ? 13.253 -8.376 0.873 1.00 88.88 178 LEU A O 1
ATOM 1377 N N . ALA A 1 179 ? 13.402 -9.975 2.428 1.00 88.31 179 ALA A N 1
ATOM 1378 C CA . ALA A 1 179 ? 14.497 -10.675 1.776 1.00 88.31 179 ALA A CA 1
ATOM 1379 C C . ALA A 1 179 ? 14.125 -11.101 0.345 1.00 88.31 179 ALA A C 1
ATOM 1381 O O . ALA A 1 179 ? 13.140 -11.809 0.121 1.00 88.31 179 ALA A O 1
ATOM 1382 N N . GLY A 1 180 ? 14.939 -10.681 -0.626 1.00 89.56 180 GLY A N 1
ATOM 1383 C CA . GLY A 1 180 ? 14.710 -10.924 -2.053 1.00 89.56 180 GLY A CA 1
ATOM 1384 C C . GLY A 1 180 ? 13.756 -9.935 -2.734 1.00 89.56 180 GLY A C 1
ATOM 1385 O O . GLY A 1 180 ? 13.452 -10.131 -3.908 1.00 89.56 180 GLY A O 1
ATOM 1386 N N . ARG A 1 181 ? 13.311 -8.882 -2.039 1.00 93.31 181 ARG A N 1
ATOM 1387 C CA . ARG A 1 181 ? 12.550 -7.760 -2.606 1.00 93.31 181 ARG A CA 1
ATOM 1388 C C . ARG A 1 181 ? 13.231 -6.439 -2.261 1.00 93.31 181 ARG A C 1
ATOM 1390 O O . ARG A 1 181 ? 13.911 -6.328 -1.244 1.00 93.31 181 ARG A O 1
ATOM 1397 N N . ILE A 1 182 ? 13.040 -5.435 -3.104 1.00 93.75 182 ILE A N 1
ATOM 1398 C CA . ILE A 1 182 ? 13.534 -4.079 -2.864 1.00 93.75 182 ILE A CA 1
ATOM 1399 C C . ILE A 1 182 ? 12.372 -3.251 -2.326 1.00 93.75 182 ILE A C 1
ATOM 1401 O O . ILE A 1 182 ? 11.305 -3.231 -2.927 1.00 93.75 182 ILE A O 1
ATOM 1405 N N . VAL A 1 183 ? 12.566 -2.555 -1.208 1.00 94.38 183 VAL A N 1
ATOM 1406 C CA . VAL A 1 183 ? 11.543 -1.681 -0.619 1.00 94.38 183 VAL A CA 1
ATOM 1407 C C . VAL A 1 183 ? 11.981 -0.231 -0.773 1.00 94.38 183 VAL A C 1
ATOM 1409 O O . VAL A 1 183 ? 12.986 0.172 -0.183 1.00 94.38 183 VAL A O 1
ATOM 1412 N N . LEU A 1 184 ? 11.236 0.563 -1.544 1.00 93.81 184 LEU A N 1
ATOM 1413 C CA . LEU A 1 184 ? 11.569 1.966 -1.791 1.00 93.81 184 LEU A CA 1
ATOM 1414 C C . LEU A 1 184 ? 10.480 2.906 -1.280 1.00 93.81 184 LEU A C 1
ATOM 1416 O O . LEU A 1 184 ? 9.315 2.822 -1.668 1.00 93.81 184 LEU A O 1
ATOM 1420 N N . ASN A 1 185 ? 10.900 3.857 -0.452 1.00 93.62 185 ASN A N 1
ATOM 1421 C CA . ASN A 1 185 ? 10.080 4.977 -0.018 1.00 93.62 185 ASN A CA 1
ATOM 1422 C C 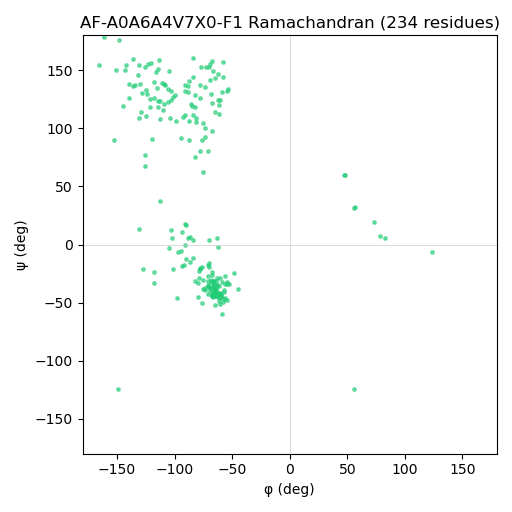. ASN A 1 185 ? 10.148 6.116 -1.052 1.00 93.62 185 ASN A C 1
ATOM 1424 O O . ASN A 1 185 ? 11.223 6.661 -1.317 1.00 93.62 185 ASN A O 1
ATOM 1428 N N . VAL A 1 186 ? 9.001 6.477 -1.634 1.00 94.12 186 VAL A N 1
ATOM 1429 C CA . VAL A 1 186 ? 8.943 7.377 -2.796 1.00 94.12 186 VAL A CA 1
ATOM 1430 C C . VAL A 1 186 ? 9.372 8.802 -2.451 1.00 94.12 186 VAL A C 1
ATOM 1432 O O . VAL A 1 186 ? 10.161 9.386 -3.196 1.00 94.12 186 VAL A O 1
ATOM 1435 N N . TRP A 1 187 ? 8.925 9.381 -1.330 1.00 92.44 187 TRP A N 1
ATOM 1436 C CA . TRP A 1 187 ? 9.313 10.764 -1.014 1.00 92.44 187 TRP A CA 1
ATOM 1437 C C . TRP A 1 187 ? 10.820 10.883 -0.752 1.00 92.44 187 TRP A C 1
ATOM 1439 O O . TRP A 1 187 ? 11.426 11.903 -1.089 1.00 92.44 187 TRP A O 1
ATOM 1449 N N . ARG A 1 188 ? 11.451 9.829 -0.210 1.00 90.75 188 ARG A N 1
ATOM 1450 C CA . ARG A 1 188 ? 12.909 9.779 -0.010 1.00 90.75 188 ARG A CA 1
ATOM 1451 C C . ARG A 1 188 ? 13.669 9.733 -1.330 1.00 90.75 188 ARG A C 1
ATOM 1453 O O . ARG A 1 188 ? 14.698 10.393 -1.432 1.00 90.75 188 ARG A O 1
ATOM 1460 N N . LEU A 1 189 ? 13.150 9.014 -2.328 1.00 92.00 189 LEU A N 1
ATOM 1461 C CA . LEU A 1 189 ? 13.719 8.997 -3.680 1.00 92.00 189 LEU A CA 1
ATOM 1462 C C . LEU A 1 189 ? 13.614 10.360 -4.367 1.00 92.00 189 LEU A C 1
ATOM 1464 O O . LEU A 1 189 ? 14.530 10.761 -5.072 1.00 92.00 189 LEU A O 1
ATOM 1468 N N . LEU A 1 190 ? 12.518 11.088 -4.145 1.00 92.00 190 LEU A N 1
ATOM 1469 C CA . LEU A 1 190 ? 12.304 12.399 -4.765 1.00 92.00 190 LEU A CA 1
ATOM 1470 C C . LEU A 1 190 ? 13.084 13.527 -4.084 1.00 92.00 190 LEU A C 1
ATOM 1472 O O . LEU A 1 190 ? 13.354 14.550 -4.708 1.00 92.00 190 LEU A O 1
ATOM 1476 N N . ARG A 1 191 ? 13.461 13.355 -2.814 1.00 91.31 191 ARG A N 1
ATOM 1477 C CA . ARG A 1 191 ? 14.192 14.359 -2.035 1.00 91.31 191 ARG A CA 1
ATOM 1478 C C . ARG A 1 191 ? 15.498 14.855 -2.676 1.00 91.31 191 ARG A C 1
ATOM 1480 O O . ARG A 1 191 ? 15.695 16.069 -2.681 1.00 91.31 191 ARG A O 1
ATOM 1487 N N . PRO A 1 192 ? 16.406 13.994 -3.172 1.00 92.88 192 PRO A N 1
ATOM 1488 C CA . PRO A 1 192 ? 17.606 14.458 -3.870 1.00 92.88 192 PRO A CA 1
ATOM 1489 C C . PRO A 1 192 ? 17.306 15.050 -5.255 1.00 92.88 192 PRO A C 1
ATOM 1491 O O . PRO A 1 192 ? 18.051 15.914 -5.709 1.00 92.88 192 PRO A O 1
ATOM 1494 N N . GLU A 1 193 ? 16.220 14.623 -5.901 1.00 93.19 193 GLU A N 1
ATOM 1495 C CA . GLU A 1 193 ? 15.874 15.017 -7.272 1.00 93.19 193 GLU A CA 1
ATOM 1496 C C . GLU A 1 193 ? 15.169 16.380 -7.346 1.00 93.19 193 GLU A C 1
ATOM 1498 O O . GLU A 1 193 ? 15.315 17.116 -8.323 1.00 93.19 193 GLU A O 1
ATOM 1503 N N . VAL A 1 194 ? 14.399 16.747 -6.314 1.00 92.88 194 VAL A N 1
ATOM 1504 C CA . VAL A 1 194 ? 13.572 17.962 -6.316 1.00 92.88 194 VAL A CA 1
ATOM 1505 C C . VAL A 1 194 ? 13.787 18.762 -5.037 1.00 92.88 194 VAL A C 1
ATOM 1507 O O . VAL A 1 194 ? 13.305 18.396 -3.973 1.00 92.88 194 VAL A O 1
ATOM 1510 N N . ALA A 1 195 ? 14.451 19.914 -5.143 1.00 94.25 195 ALA A N 1
ATOM 1511 C CA . ALA A 1 195 ? 14.726 20.780 -3.998 1.00 94.25 195 ALA A CA 1
ATOM 1512 C C . ALA A 1 195 ? 13.481 21.575 -3.548 1.00 94.25 195 ALA A C 1
ATOM 1514 O O . ALA A 1 195 ? 13.255 22.702 -3.992 1.00 94.25 195 ALA A O 1
ATOM 1515 N N . LEU A 1 196 ? 12.686 21.002 -2.637 1.00 93.00 196 LEU A N 1
ATOM 1516 C CA . LEU A 1 196 ? 11.532 21.656 -2.002 1.00 93.00 196 LEU A CA 1
ATOM 1517 C C . LEU A 1 196 ? 11.736 21.877 -0.496 1.00 93.00 196 LEU A C 1
ATOM 1519 O O . LEU A 1 196 ? 12.518 21.190 0.160 1.00 93.00 196 LEU A O 1
ATOM 1523 N N . TYR A 1 197 ? 10.976 22.823 0.067 1.00 91.12 197 TYR A N 1
ATOM 1524 C CA . TYR A 1 197 ? 10.911 23.050 1.518 1.00 91.12 197 TYR A CA 1
ATOM 1525 C C . TYR A 1 197 ? 10.080 21.990 2.258 1.00 91.12 197 TYR A C 1
ATOM 1527 O O . TYR A 1 197 ? 10.351 21.709 3.422 1.00 91.12 197 TYR A O 1
ATOM 1535 N N . SER A 1 198 ? 9.068 21.421 1.598 1.00 92.38 198 SER A N 1
ATOM 1536 C CA . SER A 1 198 ? 8.172 20.398 2.145 1.00 92.38 198 SER A CA 1
ATOM 1537 C C . SER A 1 198 ? 7.996 19.267 1.135 1.00 92.38 198 SER A C 1
ATOM 1539 O O . SER A 1 198 ? 7.804 19.532 -0.053 1.00 92.38 198 SER A O 1
ATOM 1541 N N . TYR A 1 199 ? 8.031 18.026 1.615 1.00 93.62 199 TYR A N 1
ATOM 1542 C CA . TYR A 1 199 ? 7.898 16.804 0.814 1.00 93.62 199 TYR A CA 1
ATOM 1543 C C . TYR A 1 199 ? 6.598 16.064 1.145 1.00 93.62 199 TYR A C 1
ATOM 1545 O O . TYR A 1 199 ? 6.577 14.840 1.206 1.00 93.62 199 TYR A O 1
ATOM 1553 N N . THR A 1 200 ? 5.508 16.793 1.405 1.00 94.75 200 THR A N 1
ATOM 1554 C CA . THR A 1 200 ? 4.175 16.174 1.441 1.00 94.75 200 THR A CA 1
ATOM 1555 C C . THR A 1 200 ? 3.757 15.745 0.036 1.00 94.75 200 THR A C 1
ATOM 1557 O O . THR A 1 200 ? 4.241 16.296 -0.961 1.00 94.75 200 THR A O 1
ATOM 1560 N N . PHE A 1 201 ? 2.860 14.761 -0.043 1.00 95.31 201 PHE A N 1
ATOM 1561 C CA . PHE A 1 201 ? 2.385 14.216 -1.313 1.00 95.31 201 PHE A CA 1
ATOM 1562 C C . PHE A 1 201 ? 1.785 15.307 -2.199 1.00 95.31 201 PHE A C 1
ATOM 1564 O O . PHE A 1 201 ? 2.154 15.453 -3.361 1.00 95.31 201 PHE A O 1
ATOM 1571 N N . GLU A 1 202 ? 0.930 16.143 -1.623 1.00 96.06 202 GLU A N 1
ATOM 1572 C CA . GLU A 1 202 ? 0.210 17.210 -2.310 1.00 96.06 202 GLU A CA 1
ATOM 1573 C C . GLU A 1 202 ? 1.166 18.275 -2.851 1.00 96.06 202 GLU A C 1
ATOM 1575 O O . GLU A 1 202 ? 0.968 18.792 -3.953 1.00 96.06 202 GLU A O 1
ATOM 1580 N N . ASN A 1 203 ? 2.223 18.596 -2.095 1.00 95.56 203 ASN A N 1
ATOM 1581 C CA . ASN A 1 203 ? 3.206 19.588 -2.515 1.00 95.56 203 ASN A CA 1
ATOM 1582 C C . ASN A 1 203 ? 4.065 19.062 -3.672 1.00 95.56 203 ASN A C 1
ATOM 1584 O O . ASN A 1 203 ? 4.294 19.773 -4.651 1.00 95.56 203 ASN A O 1
ATOM 1588 N N . ILE A 1 204 ? 4.499 17.803 -3.590 1.00 95.75 204 ILE A N 1
ATOM 1589 C CA . ILE A 1 204 ? 5.262 17.153 -4.659 1.00 95.75 204 ILE A CA 1
ATOM 1590 C C . ILE A 1 204 ? 4.399 16.970 -5.911 1.00 95.75 204 ILE A C 1
ATOM 1592 O O . ILE A 1 204 ? 4.842 17.325 -7.001 1.00 95.75 204 ILE A O 1
ATOM 1596 N N . ALA A 1 205 ? 3.154 16.508 -5.775 1.00 95.50 205 ALA A N 1
ATOM 1597 C CA . ALA A 1 205 ? 2.215 16.381 -6.889 1.00 95.50 205 ALA A CA 1
ATOM 1598 C C . ALA A 1 205 ? 1.993 17.728 -7.599 1.00 95.50 205 ALA A C 1
ATOM 1600 O O . ALA A 1 205 ? 1.977 17.797 -8.830 1.00 95.50 205 ALA A O 1
ATOM 1601 N N . TYR A 1 206 ? 1.910 18.824 -6.843 1.00 95.94 206 TYR A N 1
ATOM 1602 C CA . TYR A 1 206 ? 1.788 20.158 -7.421 1.00 95.94 206 TYR A CA 1
ATOM 1603 C C . TYR A 1 206 ? 3.050 20.608 -8.170 1.00 95.94 206 TYR A C 1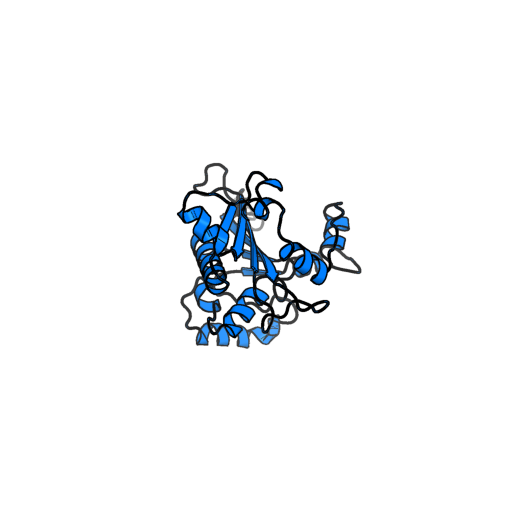
ATOM 1605 O O . TYR A 1 206 ? 2.950 21.157 -9.270 1.00 95.94 206 TYR A O 1
ATOM 1613 N N . HIS A 1 207 ? 4.234 20.387 -7.599 1.00 95.44 207 HIS A N 1
ATOM 1614 C CA . HIS A 1 207 ? 5.488 20.867 -8.183 1.00 95.44 207 HIS A CA 1
ATOM 1615 C C . HIS A 1 207 ? 6.013 20.000 -9.333 1.00 95.44 207 HIS A C 1
ATOM 1617 O O . HIS A 1 207 ? 6.599 20.549 -10.263 1.00 95.44 207 HIS A O 1
ATOM 1623 N N . VAL A 1 208 ? 5.792 18.684 -9.286 1.00 95.00 208 VAL A N 1
ATOM 1624 C CA . VAL A 1 208 ? 6.316 17.718 -10.265 1.00 95.00 208 VAL A CA 1
ATOM 1625 C C . VAL A 1 208 ? 5.275 17.363 -11.325 1.00 95.00 208 VAL A C 1
ATOM 1627 O O . VAL A 1 208 ? 5.587 17.364 -12.510 1.00 95.00 208 VAL A O 1
ATOM 1630 N N . LEU A 1 209 ? 4.031 17.081 -10.919 1.00 95.38 209 LEU A N 1
ATOM 1631 C CA . LEU A 1 209 ? 2.964 16.638 -11.832 1.00 95.38 209 LEU A CA 1
ATOM 1632 C C . LEU A 1 209 ? 2.042 17.779 -12.279 1.00 95.38 209 LEU A C 1
ATOM 1634 O O . LEU A 1 209 ? 1.166 17.569 -13.115 1.00 95.38 209 LEU A O 1
ATOM 1638 N N . HIS A 1 210 ? 2.209 18.982 -11.719 1.00 95.56 210 HIS A N 1
ATOM 1639 C CA . HIS A 1 210 ? 1.328 20.132 -11.945 1.00 95.56 210 HIS A CA 1
ATOM 1640 C C . HIS A 1 210 ? -0.146 19.856 -11.611 1.00 95.56 210 HIS A C 1
ATOM 1642 O O . HIS A 1 210 ? -1.055 20.440 -12.204 1.00 95.56 210 HIS A O 1
ATOM 1648 N N . GLN A 1 211 ? -0.390 18.993 -10.621 1.00 95.88 211 GLN A N 1
ATOM 1649 C CA . GLN A 1 211 ? -1.729 18.615 -10.174 1.00 95.88 211 GLN A CA 1
ATOM 1650 C C . GLN A 1 211 ? -1.983 19.073 -8.736 1.00 95.88 211 GLN A C 1
ATOM 1652 O O . GLN A 1 211 ? -1.149 18.910 -7.851 1.00 95.88 211 GLN A O 1
ATOM 1657 N N . ARG A 1 212 ? -3.159 19.660 -8.490 1.00 95.12 212 ARG A N 1
ATOM 1658 C CA . ARG A 1 212 ? -3.615 20.020 -7.140 1.00 95.12 212 ARG A CA 1
ATOM 1659 C C . ARG A 1 212 ? -4.408 18.857 -6.557 1.00 95.12 212 ARG A C 1
ATOM 1661 O O . ARG A 1 212 ? -5.516 18.591 -7.016 1.00 95.12 212 ARG A O 1
ATOM 1668 N N . VAL A 1 213 ? -3.849 18.214 -5.539 1.00 94.75 213 VAL A N 1
ATOM 1669 C CA . VAL A 1 213 ? -4.517 17.153 -4.779 1.00 94.75 213 VAL A CA 1
ATOM 1670 C C . VAL A 1 213 ? -4.990 17.725 -3.437 1.00 94.75 213 VAL A C 1
ATOM 1672 O O . VAL A 1 213 ? -4.217 18.439 -2.794 1.00 94.75 213 VAL A O 1
ATOM 1675 N N . PRO A 1 214 ? -6.247 17.488 -3.023 1.00 95.62 214 PRO A N 1
ATOM 1676 C CA . PRO A 1 214 ? -6.709 17.875 -1.696 1.00 95.62 214 PRO A CA 1
ATOM 1677 C C . PRO A 1 214 ? -6.123 16.954 -0.617 1.00 95.62 214 PRO A C 1
ATOM 1679 O O . PRO A 1 214 ? -6.150 15.735 -0.761 1.00 95.62 214 PRO A O 1
ATOM 1682 N N . GLU A 1 215 ? -5.663 17.547 0.483 1.00 94.06 215 GLU A N 1
ATOM 1683 C CA . GLU A 1 215 ? -5.309 16.831 1.712 1.00 94.06 215 GLU A CA 1
ATOM 1684 C C . GLU A 1 215 ? -6.538 16.770 2.628 1.00 94.06 215 GLU A C 1
ATOM 1686 O O . GLU A 1 215 ? -7.201 17.786 2.869 1.00 94.06 215 GLU A O 1
ATOM 1691 N N . PHE A 1 216 ? -6.839 15.586 3.160 1.00 94.38 216 PHE A N 1
ATOM 1692 C CA . PHE A 1 216 ? -7.892 15.387 4.153 1.00 94.38 216 PHE A CA 1
ATOM 1693 C C . PHE A 1 216 ? -7.283 14.861 5.443 1.00 94.38 216 PHE A C 1
ATOM 1695 O O . PHE A 1 216 ? -6.406 14.000 5.427 1.00 94.38 216 PHE A O 1
ATOM 1702 N N . SER A 1 217 ? -7.777 15.349 6.579 1.00 95.06 217 SER A N 1
ATOM 1703 C CA . SER A 1 217 ? -7.316 14.846 7.872 1.00 95.06 217 SER A CA 1
ATOM 1704 C C . SER A 1 217 ? -7.743 13.389 8.079 1.00 95.06 217 SER A C 1
ATOM 1706 O O . SER A 1 217 ? -8.822 12.973 7.648 1.00 95.06 217 SER A O 1
ATOM 1708 N N . PHE A 1 218 ? -6.941 12.620 8.820 1.00 94.81 218 PHE A N 1
ATOM 1709 C CA . PHE A 1 218 ? -7.269 11.230 9.166 1.00 94.81 218 PHE A CA 1
ATOM 1710 C C . PHE A 1 218 ? -8.634 11.085 9.850 1.00 94.81 218 PHE A C 1
ATOM 1712 O O . PHE A 1 218 ? -9.367 10.124 9.601 1.00 94.81 218 PHE A O 1
ATOM 1719 N N . ARG A 1 219 ? -9.016 12.083 10.654 1.00 94.44 219 ARG A N 1
ATOM 1720 C CA . ARG A 1 219 ? -10.345 12.169 11.253 1.00 94.44 219 ARG A CA 1
ATOM 1721 C C . ARG A 1 219 ? -11.447 12.234 10.201 1.00 94.44 219 ARG A C 1
ATOM 1723 O O . ARG A 1 219 ? -12.390 11.455 10.281 1.00 94.44 219 ARG A O 1
ATOM 1730 N N . GLN A 1 220 ? -11.335 13.140 9.227 1.00 94.38 220 GLN A N 1
ATOM 1731 C CA . GLN A 1 220 ? -12.332 13.276 8.160 1.00 94.38 220 GLN A CA 1
ATOM 1732 C C . GLN A 1 220 ? -12.462 11.982 7.359 1.00 94.38 220 GLN A C 1
ATOM 1734 O O . GLN A 1 220 ? -13.577 11.541 7.101 1.00 94.38 220 GLN A O 1
ATOM 1739 N N . LEU A 1 221 ? -11.338 11.339 7.029 1.00 94.25 221 LEU A N 1
ATOM 1740 C CA . LEU A 1 221 ? -11.346 10.052 6.333 1.00 94.25 221 LEU A CA 1
ATOM 1741 C C . LEU A 1 221 ? -12.059 8.969 7.159 1.00 94.25 221 LEU A C 1
ATOM 1743 O O . LEU A 1 221 ? -12.905 8.254 6.631 1.00 94.25 221 LEU A O 1
ATOM 1747 N N . THR A 1 222 ? -11.794 8.903 8.466 1.00 93.38 222 THR A N 1
ATOM 1748 C CA . THR A 1 222 ? -12.470 7.979 9.393 1.00 93.38 222 THR A CA 1
ATOM 1749 C C . THR A 1 222 ? -13.975 8.254 9.485 1.00 93.38 222 THR A C 1
ATOM 1751 O O . THR A 1 222 ? -14.782 7.324 9.491 1.00 93.38 222 THR A O 1
ATOM 1754 N N . GLU A 1 223 ? -14.377 9.525 9.556 1.00 92.56 223 GLU A N 1
ATOM 1755 C CA . GLU A 1 223 ? -15.785 9.935 9.585 1.00 92.56 223 GLU A CA 1
ATOM 1756 C C . GLU A 1 223 ? -16.502 9.561 8.280 1.00 92.56 223 GLU A C 1
ATOM 1758 O O . GLU A 1 223 ? -17.598 9.002 8.324 1.00 92.56 223 GLU A O 1
ATOM 1763 N N . TRP A 1 224 ? -15.873 9.801 7.126 1.00 91.00 224 TRP A N 1
ATOM 1764 C CA . TRP A 1 224 ? -16.414 9.429 5.817 1.00 91.00 224 TRP A CA 1
ATOM 1765 C C . TRP A 1 224 ? -16.523 7.923 5.637 1.00 91.00 224 TRP A C 1
ATOM 1767 O O . TRP A 1 224 ? -17.539 7.451 5.135 1.00 91.00 224 TRP A O 1
ATOM 1777 N N . TRP A 1 225 ? -15.526 7.166 6.094 1.00 88.50 225 TRP A N 1
ATOM 1778 C CA . TRP A 1 225 ? -15.549 5.709 6.021 1.00 88.50 225 TRP A CA 1
ATOM 1779 C C . TRP A 1 225 ? -16.679 5.100 6.857 1.00 88.50 225 TRP A C 1
ATOM 1781 O O . TRP A 1 225 ? -17.318 4.131 6.453 1.00 88.50 225 TRP A O 1
ATOM 1791 N N . ARG A 1 226 ? -16.951 5.679 8.032 1.00 86.44 226 ARG A N 1
ATOM 1792 C CA . ARG A 1 226 ? -18.047 5.247 8.912 1.00 86.44 226 ARG A CA 1
ATOM 1793 C C . ARG A 1 226 ? -19.416 5.700 8.429 1.00 86.44 226 ARG A C 1
ATOM 1795 O O . ARG A 1 226 ? -20.419 5.147 8.884 1.00 86.44 226 ARG A O 1
ATOM 1802 N N . HIS A 1 227 ? -19.482 6.711 7.567 1.00 80.88 227 HIS A N 1
ATOM 1803 C CA . HIS A 1 227 ? -20.756 7.213 7.095 1.00 80.88 227 HIS A CA 1
ATOM 1804 C C . HIS A 1 227 ? -21.426 6.146 6.217 1.00 80.88 227 HIS A C 1
ATOM 1806 O O . HIS A 1 227 ? -20.862 5.744 5.198 1.00 80.88 227 HIS A O 1
ATOM 1812 N N . PRO A 1 228 ? -22.640 5.681 6.561 1.00 61.53 228 PRO A N 1
ATOM 1813 C CA . PRO A 1 228 ? -23.358 4.755 5.703 1.00 61.53 228 PRO A CA 1
ATOM 1814 C C . PRO A 1 228 ? -23.605 5.438 4.357 1.00 61.53 228 PRO A C 1
ATOM 1816 O O . PRO A 1 228 ? -24.167 6.535 4.298 1.00 61.53 228 PRO A O 1
ATOM 1819 N N . SER A 1 229 ? -23.168 4.815 3.263 1.00 55.69 229 SER A N 1
ATOM 1820 C CA . SER A 1 229 ? -23.611 5.257 1.947 1.00 55.69 229 SER A CA 1
ATOM 1821 C C . SER A 1 229 ? -25.125 5.004 1.843 1.00 55.69 229 SER A C 1
ATOM 1823 O O . SER A 1 229 ? -25.616 3.993 2.359 1.00 55.69 229 SER A O 1
ATOM 1825 N N . PRO A 1 230 ? -25.897 5.885 1.183 1.00 45.84 230 PRO A N 1
ATOM 1826 C CA . PRO A 1 230 ? -27.347 5.720 1.016 1.00 45.84 230 PRO A CA 1
ATOM 1827 C C . PRO A 1 230 ? -27.754 4.458 0.226 1.00 45.84 230 PRO A C 1
ATOM 1829 O O . PRO A 1 230 ? -28.935 4.150 0.114 1.00 45.84 230 PRO A O 1
ATOM 1832 N N . VAL A 1 231 ? -26.793 3.672 -0.266 1.00 48.03 231 VAL A N 1
ATOM 1833 C CA . VAL A 1 231 ? -27.027 2.330 -0.825 1.00 48.03 231 VAL A CA 1
ATOM 1834 C C . VAL A 1 231 ? -27.413 1.317 0.274 1.00 48.03 231 VAL A C 1
ATOM 1836 O O . VAL A 1 231 ? -27.967 0.264 -0.022 1.00 48.03 231 VAL A O 1
ATOM 1839 N N . ASN A 1 232 ? -27.185 1.639 1.555 1.00 40.03 232 ASN A N 1
ATOM 1840 C CA . ASN A 1 232 ? -27.543 0.794 2.704 1.00 40.03 232 ASN A CA 1
ATOM 1841 C C . ASN A 1 232 ? -28.906 1.114 3.331 1.00 40.03 232 ASN A C 1
ATOM 1843 O O . ASN A 1 232 ? -29.317 0.413 4.252 1.00 40.03 232 ASN A O 1
ATOM 1847 N N . SER A 1 233 ? -29.597 2.164 2.880 1.00 35.66 233 SER A N 1
ATOM 1848 C CA . SER A 1 233 ? -30.855 2.618 3.494 1.00 35.66 233 SER A CA 1
ATOM 1849 C C . SER A 1 233 ? -32.130 2.004 2.904 1.00 35.66 233 SER A C 1
ATOM 1851 O O . SER A 1 233 ? -33.206 2.305 3.404 1.00 35.66 233 SER A O 1
ATOM 1853 N N . GLU A 1 234 ? -32.047 1.130 1.896 1.00 34.19 234 GLU A N 1
ATOM 1854 C CA . GLU A 1 234 ? -33.234 0.465 1.316 1.00 34.19 234 GLU A CA 1
ATOM 1855 C C . GLU A 1 234 ? -33.551 -0.913 1.928 1.00 34.19 234 GLU A C 1
ATOM 1857 O O . GLU A 1 234 ? -34.409 -1.634 1.425 1.00 34.19 234 GLU A O 1
ATOM 1862 N N . VAL A 1 235 ? -32.898 -1.288 3.032 1.00 38.06 235 VAL A N 1
ATOM 1863 C CA . VAL A 1 235 ? -33.202 -2.534 3.757 1.00 38.06 235 VAL A CA 1
ATOM 1864 C C . VAL A 1 235 ? -33.483 -2.232 5.229 1.00 38.06 235 VAL A C 1
ATOM 1866 O O . VAL A 1 235 ? -32.705 -2.596 6.105 1.00 38.06 235 VAL A O 1
ATOM 1869 N N . TYR A 1 236 ? -34.593 -1.539 5.487 1.00 35.38 236 TYR A N 1
ATOM 1870 C CA . TYR A 1 236 ? -35.324 -1.567 6.758 1.00 35.38 236 TYR A CA 1
ATOM 1871 C C . TYR A 1 236 ? -36.824 -1.466 6.492 1.00 35.38 236 TYR A C 1
ATOM 1873 O O . TYR A 1 236 ? -37.212 -0.643 5.632 1.00 35.38 236 TYR A O 1
#

Foldseek 3Di:
DDDPDCPPPDPDDQFPQAKEKEKFWAWQDDAQDADDLLPTATFKMWMKMATRDDPPDPDDRIATEMEGADLPQVVCVVVVHHDDPCPVVDPPHYYYHYDNDRVRSLVVVLVVCVVSVGQEYEYQACCRTTVVSSQSNCVSVVHHCLCSNAPDNDDPVRSVVVLVVVVVCVVQADSRDRHSHHYHHVLSVCPVVDDDPDSDPQVCCCVPVVDHDDDDRSNVVSVVVPDDDCVPVPPD

Sequence (236 aa):
MDSDNLQEALCSHEYQYLTCLSLEVHALTRADLRPDPEHDALVAVFYHITDDVPENWVRPRESTGCIVVDAASVVAESAGSRRHLFGSAGHPGVQVRYVADEHCLLDAVVELVATADPDILLGWEVQQLSWGYVLERAECLGRPLTAALSRLPLSERASRAAAESDLYGSEHTSEIHLAGRIVLNVWRLLRPEVALYSYTFENIAYHVLHQRVPEFSFRQLTEWWRHPSPVNSEVY